Protein AF-D8UBX9-F1 (afdb_monomer_lite)

Foldseek 3Di:
DDDDDPPPVVVVVVVPPPPDDPAQWDWDADPPVGDIDTHGPQWDKDKDKDDAPDPDPLDARIKIKIKTHHPPDDSVVDIDIDIDGDDQWDKDWDDWDDDPQKIWTWIWIDHPPDAIKTKIKIWHWADPPPDIDIDIDMDMDGPVCCVVCVVVRCCVRSPDDGHDDPPVVVVVVVVVVVPDDPDDDDDDDDDDDDDDDDDDDDDDD

InterPro domains:
  IPR002683 PsbP, C-terminal [PF01789] (25-162)
  IPR016123 Mog1/PsbP, alpha/beta/alpha sandwich [SSF55724] (26-162)

Secondary structure (DSSP, 8-state):
-----TTHHHHHHTTS---S----PEEEE-TTT--EEEE-TTEEEEEEEE--SSSSTTSTT-EEEEEEEETTS-TTTS-EEEEEE----EEEEEEEEE-SS-EEEEEEEE-TTSPPEEEEEEEEEEE-SSSEEEEEEEEEEEGGGHHHHHHHHHHHHHT---PPP---HHHHHHHGGGSS----------PPP--PPPP------

Structure (mmCIF, N/CA/C/O backbone):
data_AF-D8UBX9-F1
#
_entry.id   AF-D8UBX9-F1
#
loop_
_atom_site.group_PDB
_atom_site.id
_atom_site.type_symbol
_atom_site.label_atom_id
_atom_site.label_alt_id
_atom_site.label_comp_id
_atom_site.label_asym_id
_atom_site.label_entity_id
_atom_site.label_seq_id
_atom_site.pdbx_PDB_ins_code
_atom_site.Cartn_x
_atom_site.Cartn_y
_atom_site.Cartn_z
_atom_site.occupancy
_atom_site.B_iso_or_equiv
_atom_site.auth_seq_id
_atom_site.auth_comp_id
_atom_site.auth_asym_id
_atom_site.auth_atom_id
_atom_site.pdbx_PDB_model_num
ATOM 1 N N . MET A 1 1 ? -1.662 -38.212 17.565 1.00 38.69 1 MET A N 1
ATOM 2 C CA . MET A 1 1 ? -0.426 -38.321 16.762 1.00 38.69 1 MET A CA 1
ATOM 3 C C . MET A 1 1 ? -0.481 -37.252 15.689 1.00 38.69 1 MET A C 1
ATOM 5 O O . MET A 1 1 ? -1.427 -37.206 14.917 1.00 38.69 1 MET A O 1
ATOM 9 N N . THR A 1 2 ? 0.443 -36.308 15.783 1.00 33.09 2 THR A N 1
ATOM 10 C CA . THR A 1 2 ? 0.372 -34.959 15.218 1.00 33.09 2 THR A CA 1
ATOM 11 C C . THR A 1 2 ? 0.985 -34.947 13.817 1.00 33.09 2 THR A C 1
ATOM 13 O O . THR A 1 2 ? 2.181 -35.182 13.678 1.00 33.09 2 THR A O 1
ATOM 16 N N . HIS A 1 3 ? 0.196 -34.664 12.779 1.00 34.12 3 HIS A N 1
ATOM 17 C CA . HIS A 1 3 ? 0.714 -34.437 11.426 1.00 34.12 3 HIS A CA 1
ATOM 18 C C . HIS A 1 3 ? 1.299 -33.018 11.345 1.00 34.12 3 HIS A C 1
ATOM 20 O O . HIS A 1 3 ? 0.559 -32.040 11.265 1.00 34.12 3 HIS A O 1
ATOM 26 N N . HIS A 1 4 ? 2.628 -32.897 11.416 1.00 39.78 4 HIS A N 1
ATOM 27 C CA . HIS A 1 4 ? 3.331 -31.635 11.176 1.00 39.78 4 HIS A CA 1
ATOM 28 C C . HIS A 1 4 ? 3.4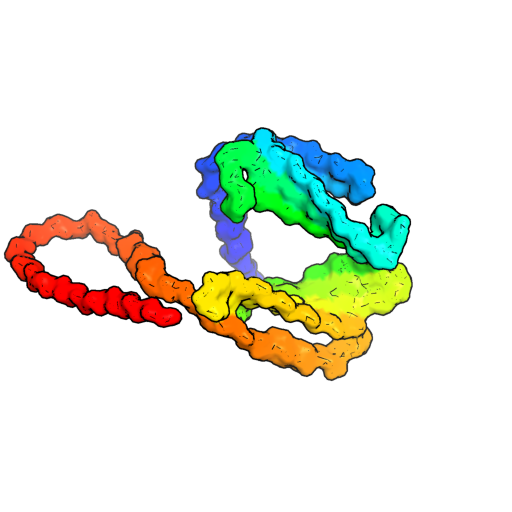96 -31.365 9.672 1.00 39.78 4 HIS A C 1
ATOM 30 O O . HIS A 1 4 ? 3.756 -32.255 8.864 1.00 39.78 4 HIS A O 1
ATOM 36 N N . ASN A 1 5 ? 3.279 -30.099 9.331 1.00 40.75 5 ASN A N 1
ATOM 37 C CA . ASN A 1 5 ? 3.055 -29.527 8.012 1.00 40.75 5 ASN A CA 1
ATOM 38 C C . ASN A 1 5 ? 4.377 -29.354 7.236 1.00 40.75 5 ASN A C 1
ATOM 40 O O . ASN A 1 5 ? 5.193 -28.499 7.566 1.00 40.75 5 ASN A O 1
ATOM 44 N N . ASN A 1 6 ? 4.585 -30.155 6.188 1.00 44.47 6 ASN A N 1
ATOM 45 C CA . ASN A 1 6 ? 5.840 -30.230 5.426 1.00 44.47 6 ASN A CA 1
ATOM 46 C C . ASN A 1 6 ? 5.960 -29.168 4.304 1.00 44.47 6 ASN A C 1
ATOM 48 O O . ASN A 1 6 ? 6.721 -29.338 3.353 1.00 44.47 6 ASN A O 1
ATOM 52 N N . ARG A 1 7 ? 5.175 -28.082 4.365 1.00 47.00 7 ARG A N 1
ATOM 53 C CA . ARG A 1 7 ? 5.171 -27.017 3.341 1.00 47.00 7 ARG A CA 1
ATOM 54 C C . ARG A 1 7 ? 6.080 -25.830 3.655 1.00 47.00 7 ARG A C 1
ATOM 56 O O . ARG A 1 7 ? 6.487 -25.142 2.727 1.00 47.00 7 ARG A O 1
ATOM 63 N N . THR A 1 8 ? 6.461 -25.619 4.913 1.00 45.25 8 THR A N 1
ATOM 64 C CA . THR A 1 8 ? 7.273 -24.454 5.316 1.00 45.25 8 THR A CA 1
ATOM 65 C C . THR A 1 8 ? 8.756 -24.612 4.960 1.00 45.25 8 THR A C 1
ATOM 67 O O . THR A 1 8 ? 9.437 -23.633 4.678 1.00 45.25 8 THR A O 1
ATOM 70 N N . VAL A 1 9 ? 9.261 -25.848 4.896 1.00 46.69 9 VAL A N 1
ATOM 71 C CA . VAL A 1 9 ? 10.690 -26.115 4.639 1.00 46.69 9 VAL A CA 1
ATOM 72 C C . VAL A 1 9 ? 11.045 -25.939 3.157 1.00 46.69 9 VAL A C 1
ATOM 74 O O . VAL A 1 9 ? 12.174 -25.587 2.828 1.00 46.69 9 VAL A O 1
ATOM 77 N N . LYS A 1 10 ? 10.075 -26.101 2.246 1.00 44.03 10 LYS A N 1
ATOM 78 C CA . LYS A 1 10 ? 10.330 -25.996 0.802 1.00 44.03 10 LYS A CA 1
ATOM 79 C C . LYS A 1 10 ? 10.584 -24.556 0.337 1.00 44.03 10 LYS A C 1
ATOM 81 O O . LYS A 1 10 ? 11.318 -24.359 -0.618 1.00 44.03 10 LYS A O 1
ATOM 86 N N . MET A 1 11 ? 10.057 -23.562 1.057 1.00 42.94 11 MET A N 1
ATOM 87 C CA . MET A 1 11 ? 10.264 -22.145 0.738 1.00 42.94 11 MET A CA 1
ATOM 88 C C . MET A 1 11 ? 11.656 -21.641 1.170 1.00 42.94 11 MET A C 1
ATOM 90 O O . MET A 1 11 ? 12.194 -20.720 0.567 1.00 42.94 11 MET A O 1
ATOM 94 N N . LEU A 1 12 ? 12.274 -22.272 2.178 1.00 45.75 12 LEU A N 1
ATOM 95 C CA . LEU A 1 12 ? 13.592 -21.874 2.693 1.00 45.75 12 LEU A CA 1
ATOM 96 C C . LEU A 1 12 ? 14.766 -22.394 1.846 1.00 45.75 12 LEU A C 1
ATOM 98 O O . LEU A 1 12 ? 15.854 -21.837 1.927 1.00 45.75 12 LEU A O 1
ATOM 102 N N . HIS A 1 13 ? 14.556 -23.419 1.013 1.00 39.53 13 HIS A N 1
ATOM 103 C CA . HIS A 1 13 ? 15.605 -23.981 0.149 1.00 39.53 13 HIS A CA 1
ATOM 104 C C . HIS A 1 13 ? 15.583 -23.419 -1.287 1.00 39.53 13 HIS A C 1
ATOM 106 O O . HIS A 1 13 ? 16.547 -23.571 -2.029 1.00 39.53 13 HIS A O 1
ATOM 112 N N . GLU A 1 14 ? 14.507 -22.740 -1.694 1.00 43.59 14 GLU A N 1
ATOM 113 C CA . GLU A 1 14 ? 14.380 -22.128 -3.031 1.00 43.59 14 GLU A CA 1
ATOM 114 C C . GLU A 1 14 ? 14.924 -20.687 -3.102 1.00 43.59 14 GLU A C 1
ATOM 116 O O . GLU A 1 14 ? 14.971 -20.097 -4.176 1.00 43.59 14 GLU A O 1
ATOM 121 N N . LEU A 1 15 ? 15.408 -20.134 -1.982 1.00 47.06 15 LEU A N 1
ATOM 122 C CA . LEU A 1 15 ? 16.112 -18.844 -1.929 1.00 47.06 15 LEU A CA 1
ATOM 123 C C . LEU A 1 15 ? 17.629 -18.962 -2.173 1.00 47.06 15 LEU A C 1
ATOM 125 O O . LEU A 1 15 ? 18.302 -17.943 -2.296 1.00 47.06 15 LEU A O 1
ATOM 129 N N . SER A 1 16 ? 18.185 -20.177 -2.251 1.00 43.16 16 SER A N 1
ATOM 130 C CA . SER A 1 16 ? 19.639 -20.389 -2.347 1.00 43.16 16 SER A CA 1
ATOM 131 C C . SER A 1 16 ? 20.176 -20.531 -3.776 1.00 43.16 16 SER A C 1
ATOM 133 O O . SER A 1 16 ? 21.360 -20.799 -3.939 1.00 43.16 16 SER A O 1
ATOM 135 N N . THR A 1 17 ? 19.341 -20.383 -4.811 1.00 44.38 17 THR A N 1
ATOM 136 C CA . THR A 1 17 ? 19.777 -20.513 -6.219 1.00 44.38 17 THR A CA 1
ATOM 137 C C . THR A 1 17 ? 19.371 -19.292 -7.045 1.00 44.38 17 THR A C 1
ATOM 139 O O . THR A 1 17 ? 18.705 -19.393 -8.069 1.00 44.38 17 THR A O 1
ATOM 142 N N . LEU A 1 18 ? 19.777 -18.113 -6.579 1.00 44.84 18 LEU A N 1
ATOM 143 C CA . LEU A 1 18 ? 19.899 -16.911 -7.404 1.00 44.84 18 LEU A CA 1
ATOM 144 C C . LEU A 1 18 ? 21.323 -16.376 -7.220 1.00 44.84 18 LEU A C 1
ATOM 146 O O . LEU A 1 18 ? 21.553 -15.370 -6.557 1.00 44.84 18 LEU A O 1
ATOM 150 N N . GLU A 1 19 ? 22.300 -17.098 -7.772 1.00 49.38 19 GLU A N 1
ATOM 151 C CA . GLU A 1 19 ? 23.661 -16.584 -7.926 1.00 49.38 19 GLU A CA 1
ATOM 152 C C . GLU A 1 19 ? 23.672 -15.516 -9.025 1.00 49.38 19 GLU A C 1
ATOM 154 O O . GLU A 1 19 ? 23.863 -15.784 -10.209 1.00 49.38 19 GLU A O 1
ATOM 159 N N . GLY A 1 20 ? 23.439 -14.279 -8.605 1.00 45.88 20 GLY A N 1
ATOM 160 C CA . GLY A 1 20 ? 23.707 -13.071 -9.367 1.00 45.88 20 GLY A CA 1
ATOM 161 C C . GLY A 1 20 ? 24.244 -12.025 -8.402 1.00 45.88 20 GLY A C 1
ATOM 162 O O . GLY A 1 20 ? 23.469 -11.454 -7.650 1.00 45.88 20 GLY A O 1
ATOM 163 N N . ALA A 1 21 ? 25.569 -11.842 -8.405 1.00 44.94 21 ALA A N 1
ATOM 164 C CA . ALA A 1 21 ? 26.335 -10.860 -7.632 1.00 44.94 21 ALA A CA 1
ATOM 165 C C . ALA A 1 21 ? 25.884 -10.679 -6.168 1.00 44.94 21 ALA A C 1
ATOM 167 O O . ALA A 1 21 ? 25.048 -9.836 -5.854 1.00 44.94 21 ALA A O 1
ATOM 168 N N . THR A 1 22 ? 26.524 -11.396 -5.242 1.00 47.41 22 THR A N 1
ATOM 169 C CA . THR A 1 22 ? 26.472 -11.087 -3.805 1.00 47.41 22 THR A CA 1
ATOM 170 C C . THR A 1 22 ? 27.151 -9.736 -3.555 1.00 47.41 22 THR A C 1
ATOM 172 O O . THR A 1 22 ? 28.305 -9.661 -3.138 1.00 47.41 22 THR A O 1
ATOM 175 N N . SER A 1 23 ? 26.468 -8.638 -3.878 1.00 59.31 23 SER A N 1
ATOM 176 C CA . SER A 1 23 ? 26.938 -7.293 -3.579 1.00 59.31 23 SER A CA 1
ATOM 177 C C . SER A 1 23 ? 26.828 -7.078 -2.076 1.00 59.31 23 SER A C 1
ATOM 179 O O . SER A 1 23 ? 25.740 -7.202 -1.510 1.00 59.31 23 SER A O 1
ATOM 181 N N . VAL A 1 24 ? 27.940 -6.743 -1.426 1.00 82.19 24 VAL A N 1
ATOM 182 C CA . VAL A 1 24 ? 27.933 -6.296 -0.031 1.00 82.19 24 VAL A CA 1
ATOM 183 C C . VAL A 1 24 ? 27.061 -5.042 0.051 1.00 82.19 24 VAL A C 1
ATOM 185 O O . VAL A 1 24 ? 27.415 -4.012 -0.514 1.00 82.19 24 VAL A O 1
ATOM 188 N N . LEU A 1 25 ? 25.904 -5.135 0.709 1.00 88.88 25 LEU A N 1
ATOM 189 C CA . LEU A 1 25 ? 24.992 -4.004 0.887 1.00 88.88 25 LEU A CA 1
ATOM 190 C C . LEU A 1 25 ? 25.597 -2.994 1.876 1.00 88.88 25 LEU A C 1
ATOM 192 O O . LEU A 1 25 ? 26.087 -3.380 2.940 1.00 88.88 25 LEU A O 1
ATOM 196 N N . SER A 1 26 ? 25.543 -1.703 1.552 1.00 88.31 26 SER A N 1
ATOM 197 C CA . SER A 1 26 ? 25.920 -0.614 2.454 1.00 88.31 26 SER A CA 1
ATOM 198 C C . SER A 1 26 ? 24.713 -0.156 3.280 1.00 88.31 26 SER A C 1
ATOM 200 O O . SER A 1 26 ? 23.571 -0.212 2.830 1.00 88.31 26 SER A O 1
ATOM 202 N N . ARG A 1 27 ? 24.936 0.274 4.527 1.00 92.88 27 ARG A N 1
ATOM 203 C CA . ARG A 1 27 ? 23.862 0.805 5.379 1.00 92.88 27 ARG A CA 1
ATOM 204 C C . ARG A 1 27 ? 23.644 2.285 5.068 1.00 92.88 27 ARG A C 1
ATOM 206 O O . ARG A 1 27 ? 24.518 3.102 5.339 1.00 92.88 27 ARG A O 1
ATOM 213 N N . TYR A 1 28 ? 22.458 2.619 4.586 1.00 91.94 28 TYR A N 1
ATOM 214 C CA . TYR A 1 28 ? 21.917 3.970 4.571 1.00 91.94 28 TYR A CA 1
ATOM 215 C C . TYR A 1 28 ? 21.213 4.259 5.903 1.00 91.94 28 TYR A C 1
ATOM 217 O O . TYR A 1 28 ? 20.458 3.419 6.399 1.00 91.94 28 TYR A O 1
ATOM 225 N N . THR A 1 29 ? 21.456 5.440 6.468 1.00 93.25 29 THR A N 1
ATOM 226 C CA . 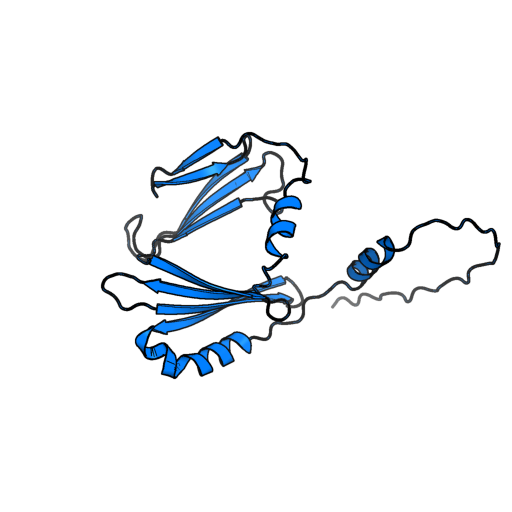THR A 1 29 ? 20.778 5.951 7.665 1.00 93.25 29 THR A CA 1
ATOM 227 C C . THR A 1 29 ? 20.186 7.302 7.318 1.00 93.25 29 THR A C 1
ATOM 229 O O . THR A 1 29 ? 20.924 8.203 6.919 1.00 93.25 29 THR A O 1
ATOM 232 N N . ASP A 1 30 ? 18.877 7.441 7.485 1.00 91.69 30 ASP A N 1
ATOM 233 C CA . ASP A 1 30 ? 18.210 8.710 7.253 1.00 91.69 30 ASP A CA 1
ATOM 234 C C . ASP A 1 30 ? 18.232 9.570 8.527 1.00 91.69 30 ASP A C 1
ATOM 236 O O . ASP A 1 30 ? 17.722 9.133 9.563 1.00 91.69 30 ASP A O 1
ATOM 240 N N . PRO A 1 31 ? 18.824 10.775 8.496 1.00 86.44 31 PRO A N 1
ATOM 241 C CA . PRO A 1 31 ? 18.935 11.617 9.683 1.00 86.44 31 PRO A CA 1
ATOM 242 C C . PRO A 1 31 ? 17.625 12.326 10.057 1.00 86.44 31 PRO A C 1
ATOM 244 O O . PRO A 1 31 ? 17.503 12.779 11.193 1.00 86.44 31 PRO A O 1
ATOM 247 N N . GLN A 1 32 ? 16.671 12.451 9.130 1.00 85.88 32 GLN A N 1
ATOM 248 C CA . GLN A 1 32 ? 15.424 13.189 9.338 1.00 85.88 32 GLN A CA 1
ATOM 249 C C . GLN A 1 32 ? 14.343 12.299 9.963 1.00 85.88 32 GLN A C 1
ATOM 251 O O . GLN A 1 32 ? 13.717 12.686 10.946 1.00 85.88 32 GLN A O 1
ATOM 256 N N . ASP A 1 33 ? 14.160 11.098 9.420 1.00 85.75 33 ASP A N 1
ATOM 257 C CA . ASP A 1 33 ? 13.130 10.136 9.817 1.00 85.75 33 ASP A CA 1
ATOM 258 C C . ASP A 1 33 ? 13.696 8.978 10.667 1.00 85.75 33 ASP A C 1
ATOM 260 O O . ASP A 1 33 ? 12.947 8.163 11.206 1.00 85.75 33 ASP A O 1
ATOM 264 N N . GLY A 1 34 ? 15.024 8.887 10.811 1.00 88.25 34 GLY A N 1
ATOM 265 C CA . GLY A 1 34 ? 15.698 7.972 11.739 1.00 88.25 34 GLY A CA 1
ATOM 266 C C . GLY A 1 34 ? 15.683 6.492 11.342 1.00 88.25 34 GLY A C 1
ATOM 267 O O . GLY A 1 34 ? 16.068 5.641 12.147 1.00 88.25 34 GLY A O 1
ATOM 268 N N . PHE A 1 35 ? 15.239 6.147 10.129 1.00 91.50 35 PHE A N 1
ATOM 269 C CA . PHE A 1 35 ? 15.243 4.763 9.649 1.00 91.50 35 PHE A CA 1
ATOM 270 C C . PHE A 1 35 ? 16.601 4.367 9.052 1.00 91.50 35 PHE A C 1
ATOM 272 O O . PHE A 1 35 ? 17.447 5.201 8.726 1.00 91.50 35 PHE A O 1
ATOM 279 N N . THR A 1 36 ? 16.804 3.059 8.877 1.00 93.94 36 THR A N 1
ATOM 280 C CA . THR A 1 36 ? 17.973 2.526 8.165 1.00 93.94 36 THR A CA 1
ATOM 281 C C . THR A 1 36 ? 17.546 1.554 7.076 1.00 93.94 36 THR A C 1
ATOM 283 O O . THR A 1 36 ? 16.553 0.845 7.237 1.00 93.94 36 THR A O 1
ATOM 286 N N . LEU A 1 37 ? 18.300 1.513 5.980 1.00 93.50 37 LEU A N 1
ATOM 287 C CA . LEU A 1 37 ? 18.065 0.639 4.831 1.00 93.50 37 LEU A CA 1
ATOM 288 C C . LEU A 1 37 ? 19.401 0.077 4.334 1.00 93.50 37 LEU A C 1
ATOM 290 O O . LEU A 1 37 ? 20.407 0.778 4.340 1.00 93.50 37 LEU A O 1
ATOM 294 N N . ALA A 1 38 ? 19.430 -1.180 3.897 1.00 92.94 38 ALA A N 1
ATOM 295 C CA . ALA A 1 38 ? 20.595 -1.751 3.227 1.00 92.94 38 ALA A CA 1
ATOM 296 C C . ALA A 1 38 ? 20.483 -1.502 1.712 1.00 92.94 38 ALA A C 1
ATOM 298 O O . ALA A 1 38 ? 19.515 -1.940 1.094 1.00 92.94 38 ALA A O 1
ATOM 299 N N . VAL A 1 39 ? 21.448 -0.795 1.125 1.00 91.00 39 VAL A N 1
ATOM 300 C CA . VAL A 1 39 ? 21.446 -0.357 -0.279 1.00 91.00 39 VAL A CA 1
ATOM 301 C C . VAL A 1 39 ? 22.674 -0.935 -0.989 1.00 91.00 39 VAL A C 1
ATOM 303 O O . VAL A 1 39 ? 23.772 -0.882 -0.434 1.00 91.00 39 VAL A O 1
ATOM 306 N N . PRO A 1 40 ? 22.553 -1.505 -2.199 1.00 91.12 40 PRO A N 1
ATOM 307 C CA . PRO A 1 40 ? 23.729 -1.956 -2.933 1.00 91.12 40 PRO A CA 1
ATOM 308 C C . PRO A 1 40 ? 24.660 -0.782 -3.301 1.00 91.12 40 PRO A C 1
ATOM 310 O O . PRO A 1 40 ? 24.193 0.339 -3.522 1.00 91.12 40 PRO A O 1
ATOM 313 N N . PRO A 1 41 ? 25.982 -1.003 -3.387 1.00 87.88 41 PRO A N 1
ATOM 314 C CA . PRO A 1 41 ? 26.918 0.031 -3.814 1.00 87.88 41 PRO A CA 1
ATOM 315 C C . PRO A 1 41 ? 26.664 0.427 -5.276 1.00 87.88 41 PRO A C 1
ATOM 317 O O . PRO A 1 41 ? 26.182 -0.378 -6.070 1.00 87.88 41 PRO A O 1
ATOM 320 N N . GLY A 1 42 ? 27.006 1.668 -5.637 1.00 87.50 42 GLY A N 1
ATOM 321 C CA . GLY A 1 42 ? 26.857 2.171 -7.010 1.00 87.50 42 GLY A CA 1
ATOM 322 C C . GLY A 1 42 ? 25.422 2.534 -7.411 1.00 87.50 42 GLY A C 1
ATOM 323 O O . GLY A 1 42 ? 25.135 2.684 -8.592 1.00 87.50 42 GLY A O 1
ATOM 324 N N . TRP A 1 43 ? 24.495 2.657 -6.457 1.00 93.19 43 TRP A N 1
ATOM 325 C CA . TRP A 1 43 ? 23.161 3.197 -6.724 1.00 93.19 43 TRP A CA 1
ATOM 326 C C . TRP A 1 43 ? 23.149 4.711 -6.494 1.00 93.19 43 TRP A C 1
ATOM 328 O O . TRP A 1 43 ? 23.612 5.204 -5.466 1.00 93.19 43 TRP A O 1
ATOM 338 N N . VAL A 1 44 ? 22.592 5.442 -7.455 1.00 92.75 44 VAL A N 1
ATOM 339 C CA . VAL A 1 44 ? 22.329 6.880 -7.383 1.00 92.75 44 VAL A CA 1
ATOM 340 C C . VAL A 1 44 ? 21.114 7.122 -6.489 1.00 92.75 44 VAL A C 1
ATOM 342 O O . VAL A 1 44 ? 20.118 6.409 -6.585 1.00 92.75 44 VAL A O 1
ATOM 345 N N . PHE A 1 45 ? 21.192 8.139 -5.633 1.00 93.44 45 PHE A N 1
ATOM 346 C CA . PHE A 1 45 ? 20.133 8.537 -4.705 1.00 93.44 45 PHE A CA 1
ATOM 347 C C . PHE A 1 45 ? 19.459 9.839 -5.153 1.00 93.44 45 PHE A C 1
ATOM 349 O O . PHE A 1 45 ? 20.131 10.765 -5.608 1.00 93.44 45 PHE A O 1
ATOM 356 N N . GLY A 1 46 ? 18.140 9.917 -4.986 1.00 91.56 46 GLY A N 1
ATOM 357 C CA . GLY A 1 46 ? 17.342 11.119 -5.195 1.00 91.56 46 GLY A CA 1
ATOM 358 C C . GLY A 1 46 ? 16.269 11.274 -4.122 1.00 91.56 46 GLY A C 1
ATOM 359 O O . GLY A 1 46 ? 15.790 10.294 -3.554 1.00 91.56 46 GLY A O 1
ATOM 360 N N . GLU A 1 47 ? 15.873 12.515 -3.867 1.00 91.75 47 GLU A N 1
ATOM 361 C CA . GLU A 1 47 ? 14.873 12.874 -2.865 1.00 91.75 47 GLU A CA 1
ATOM 362 C C . GLU A 1 47 ? 13.924 13.942 -3.420 1.00 91.75 47 GLU A C 1
ATOM 364 O O . GLU A 1 47 ? 14.340 14.836 -4.160 1.00 91.75 47 GLU A O 1
ATOM 369 N N . GLY A 1 48 ? 12.648 13.855 -3.052 1.00 88.19 48 GLY A N 1
ATOM 370 C CA . GLY A 1 48 ? 11.655 14.895 -3.294 1.00 88.19 48 GLY A CA 1
ATOM 371 C C . GLY A 1 48 ? 10.668 15.002 -2.138 1.00 88.19 48 GLY A C 1
ATOM 372 O O . GLY A 1 48 ? 10.276 13.995 -1.554 1.00 88.19 48 GLY A O 1
ATOM 373 N N . GLU A 1 49 ? 10.227 16.216 -1.825 1.00 82.38 49 GLU A N 1
ATOM 374 C CA . GLU A 1 49 ? 9.243 16.480 -0.775 1.00 82.38 49 GLU A CA 1
ATOM 375 C C . GLU A 1 49 ? 8.051 17.250 -1.351 1.00 82.38 49 GLU A C 1
ATOM 377 O O . GLU A 1 49 ? 8.210 18.208 -2.110 1.00 82.38 49 GLU A O 1
ATOM 382 N N . LEU A 1 50 ? 6.840 16.822 -0.996 1.00 72.62 50 LEU A N 1
ATOM 383 C CA . LEU A 1 50 ? 5.615 17.576 -1.224 1.00 72.62 50 LEU A CA 1
ATOM 384 C C . LEU A 1 50 ? 5.163 18.179 0.110 1.00 72.62 50 LEU A C 1
ATOM 386 O O . LEU A 1 50 ? 4.888 17.411 1.042 1.00 72.62 50 LEU A O 1
ATOM 390 N N . PRO A 1 51 ? 5.057 19.518 0.213 1.00 66.94 51 PRO A N 1
ATOM 391 C CA . PRO A 1 51 ? 4.626 20.166 1.443 1.00 66.94 51 PRO A CA 1
ATOM 392 C C . PRO A 1 51 ? 3.184 19.770 1.786 1.00 66.94 51 PRO A C 1
ATOM 394 O O . PRO A 1 51 ? 2.327 19.630 0.909 1.00 66.94 51 PRO A O 1
ATOM 397 N N . GLY A 1 52 ? 2.926 19.572 3.079 1.00 62.31 52 GLY A N 1
ATOM 398 C CA . GLY A 1 52 ? 1.596 19.271 3.604 1.00 62.31 52 GLY A CA 1
ATOM 399 C C . GLY A 1 52 ? 0.677 20.494 3.654 1.00 62.31 52 GLY A C 1
ATOM 400 O O . GLY A 1 52 ? 1.061 21.613 3.327 1.00 62.31 52 GLY A O 1
ATOM 401 N N . ASN A 1 53 ? -0.556 20.292 4.124 1.00 57.09 53 ASN A N 1
ATOM 402 C CA . ASN A 1 53 ? -1.573 21.347 4.271 1.00 57.09 53 ASN A CA 1
ATOM 403 C C . ASN A 1 53 ? -1.288 22.351 5.409 1.00 57.09 53 ASN A C 1
ATOM 405 O O . ASN A 1 53 ? -2.147 23.159 5.757 1.00 57.09 53 ASN A O 1
ATOM 409 N N . SER A 1 54 ? -0.110 22.278 6.016 1.00 52.47 54 SER A N 1
ATOM 410 C CA . SER A 1 54 ? 0.338 23.155 7.086 1.00 52.47 54 SER A CA 1
ATOM 411 C C . SER A 1 54 ? 1.755 23.610 6.772 1.00 52.47 54 SER A C 1
ATOM 413 O O . SER A 1 54 ? 2.574 22.842 6.276 1.00 52.47 54 SER A O 1
ATOM 415 N N . SER A 1 55 ? 2.023 24.886 7.036 1.00 48.19 55 SER A N 1
ATOM 416 C CA . SER A 1 55 ? 3.240 25.620 6.669 1.00 48.19 55 SER A CA 1
ATOM 417 C C . SER A 1 55 ? 4.510 25.180 7.424 1.00 48.19 55 SER A C 1
ATOM 419 O O . SER A 1 55 ? 5.402 25.996 7.640 1.00 48.19 55 SER A O 1
ATOM 421 N N . PHE A 1 56 ? 4.584 23.925 7.875 1.00 47.53 56 PHE A N 1
ATOM 422 C CA . PHE A 1 56 ? 5.663 23.377 8.692 1.00 47.53 56 PHE A CA 1
ATOM 423 C C . PHE A 1 56 ? 6.175 22.067 8.075 1.00 47.53 56 PHE A C 1
ATOM 425 O O . PHE A 1 56 ? 5.387 21.163 7.782 1.00 47.53 56 PHE A O 1
ATOM 432 N N . SER A 1 57 ? 7.492 21.959 7.873 1.00 45.50 57 SER A N 1
ATOM 433 C CA . SER A 1 57 ? 8.127 20.717 7.423 1.00 45.50 57 SER A CA 1
ATOM 434 C C . SER A 1 57 ? 7.897 19.620 8.468 1.00 45.50 57 SER A C 1
ATOM 436 O O . SER A 1 57 ? 8.099 19.819 9.664 1.00 45.50 57 SER A O 1
ATOM 438 N N . GLY A 1 58 ? 7.389 18.466 8.033 1.00 46.88 58 GLY A N 1
ATOM 439 C CA . GLY A 1 58 ? 7.024 17.365 8.932 1.00 46.88 58 GLY A CA 1
ATOM 440 C C . GLY A 1 58 ? 5.613 17.433 9.536 1.00 46.88 58 GLY A C 1
ATOM 441 O O . GLY A 1 58 ? 5.254 16.582 10.354 1.00 46.88 58 GLY A O 1
ATOM 442 N N . ALA A 1 59 ? 4.772 18.386 9.133 1.00 50.66 59 ALA A N 1
ATOM 443 C CA . ALA A 1 59 ? 3.376 18.389 9.551 1.00 50.66 59 ALA A CA 1
ATOM 444 C C . ALA A 1 59 ? 2.514 17.363 8.784 1.00 50.66 59 ALA A C 1
ATOM 446 O O . ALA A 1 59 ? 2.902 16.826 7.743 1.00 50.66 59 ALA A O 1
ATOM 447 N N . SER A 1 60 ? 1.329 17.066 9.329 1.00 52.06 60 SER A N 1
ATOM 448 C CA . SER A 1 60 ? 0.363 16.125 8.749 1.00 52.06 60 SER A CA 1
ATOM 449 C C . SER A 1 60 ? 0.140 16.410 7.259 1.00 52.06 60 SER A C 1
ATOM 451 O O . SER A 1 60 ? -0.302 17.491 6.882 1.00 52.06 60 SER A O 1
ATOM 453 N N . GLY A 1 61 ? 0.417 15.422 6.409 1.00 54.31 61 GLY A N 1
ATOM 454 C CA . GLY A 1 61 ? 0.216 15.519 4.962 1.00 54.31 61 GLY A CA 1
ATOM 455 C C . GLY A 1 61 ? 1.459 15.856 4.136 1.00 54.31 61 GLY A C 1
ATOM 456 O O . GLY A 1 61 ? 1.361 15.781 2.911 1.00 54.31 61 GLY A O 1
ATOM 457 N N . ALA A 1 62 ? 2.607 16.162 4.756 1.00 65.81 62 ALA A N 1
ATOM 458 C CA . ALA A 1 62 ? 3.882 16.179 4.041 1.00 65.81 62 ALA A CA 1
ATOM 459 C C . ALA A 1 62 ? 4.229 14.760 3.557 1.00 65.81 62 ALA A C 1
ATOM 461 O O . ALA A 1 62 ? 4.037 13.777 4.286 1.00 65.81 62 ALA A O 1
ATOM 462 N N . ARG A 1 63 ? 4.696 14.651 2.310 1.00 78.75 63 ARG A N 1
ATOM 463 C CA . ARG A 1 63 ? 5.139 13.384 1.711 1.00 78.75 63 ARG A CA 1
ATOM 464 C C . ARG A 1 63 ? 6.563 13.536 1.218 1.00 78.75 63 ARG A C 1
ATOM 466 O O . ARG A 1 63 ? 6.802 14.315 0.298 1.00 78.75 63 ARG A O 1
ATOM 473 N N . ARG A 1 64 ? 7.479 12.763 1.786 1.00 88.06 64 ARG A N 1
ATOM 474 C CA . ARG A 1 64 ? 8.863 12.672 1.323 1.00 88.06 64 ARG A CA 1
ATOM 475 C C . ARG A 1 64 ? 9.015 11.402 0.502 1.00 88.06 64 ARG A C 1
ATOM 477 O O . ARG A 1 64 ? 8.479 10.359 0.857 1.00 88.06 64 ARG A O 1
ATOM 484 N N . THR A 1 65 ? 9.673 11.494 -0.638 1.00 89.69 65 THR A N 1
ATOM 485 C CA . THR A 1 65 ? 9.910 10.381 -1.553 1.00 89.69 65 THR A CA 1
ATOM 486 C C . THR A 1 65 ? 11.402 10.265 -1.766 1.00 89.69 65 THR A C 1
ATOM 488 O O . THR A 1 65 ? 12.032 11.203 -2.242 1.00 89.69 65 THR A O 1
ATOM 491 N N . LEU A 1 66 ? 11.952 9.115 -1.414 1.00 92.94 66 LEU A N 1
ATOM 492 C CA . LEU A 1 66 ? 13.345 8.760 -1.617 1.00 92.94 66 LEU A CA 1
ATOM 493 C C . LEU A 1 66 ? 13.417 7.724 -2.725 1.00 92.94 66 LEU A C 1
ATOM 495 O O . LEU A 1 66 ? 12.586 6.818 -2.780 1.00 92.94 66 LEU A O 1
ATOM 499 N N . VAL A 1 67 ? 14.396 7.849 -3.608 1.00 94.00 67 VAL A N 1
ATOM 500 C CA . VAL A 1 67 ? 14.571 6.944 -4.740 1.00 94.00 67 VAL A CA 1
ATOM 501 C C . VAL A 1 67 ? 16.029 6.525 -4.821 1.00 94.00 67 VAL A C 1
ATOM 503 O O . VAL A 1 67 ? 16.926 7.362 -4.760 1.00 94.00 67 VAL A O 1
ATOM 506 N N . TRP A 1 68 ? 16.262 5.232 -5.011 1.00 95.25 68 TRP A N 1
ATOM 507 C CA . TRP A 1 68 ? 17.560 4.680 -5.379 1.00 95.25 68 TRP A CA 1
ATOM 508 C C . TRP A 1 68 ? 17.465 4.052 -6.769 1.00 95.25 68 TRP A C 1
ATOM 510 O O . TRP A 1 68 ? 16.539 3.285 -7.050 1.00 95.25 68 TRP A O 1
ATOM 520 N N . ILE A 1 69 ? 18.429 4.357 -7.634 1.00 93.31 69 ILE A N 1
ATOM 521 C CA . ILE A 1 69 ? 18.493 3.880 -9.021 1.00 93.31 69 ILE A CA 1
ATOM 522 C C . ILE A 1 69 ? 19.889 3.295 -9.265 1.00 93.31 69 ILE A C 1
ATOM 524 O O . ILE A 1 69 ? 20.866 3.988 -8.990 1.00 93.31 69 ILE A O 1
ATOM 528 N N . PRO A 1 70 ? 20.034 2.066 -9.789 1.00 93.38 70 PRO A N 1
ATOM 529 C CA . PRO A 1 70 ? 21.349 1.544 -10.145 1.00 93.38 70 PRO A CA 1
ATOM 530 C C . PRO A 1 70 ? 22.018 2.420 -11.209 1.00 93.38 70 PRO A C 1
ATOM 532 O O . PRO A 1 70 ? 21.375 2.824 -12.181 1.00 93.38 70 PRO A O 1
ATOM 535 N N . GLU A 1 71 ? 23.313 2.692 -11.061 1.00 90.81 71 GLU A N 1
ATOM 536 C CA . GLU A 1 71 ? 24.058 3.437 -12.071 1.00 90.81 71 GLU A CA 1
ATOM 537 C C . GLU A 1 71 ? 23.999 2.735 -13.440 1.00 90.81 71 GLU A C 1
ATOM 539 O O . GLU A 1 71 ? 24.139 1.517 -13.554 1.00 90.81 71 GLU A O 1
ATOM 544 N N . GLY A 1 72 ? 23.732 3.512 -14.493 1.00 89.31 72 GLY A N 1
ATOM 545 C CA . GLY A 1 72 ? 23.611 3.013 -15.867 1.00 89.31 72 GLY A CA 1
ATOM 546 C C . GLY A 1 72 ? 22.304 2.277 -16.195 1.00 89.31 72 GLY A C 1
ATOM 547 O O . GLY A 1 72 ? 22.074 1.969 -17.365 1.00 89.31 72 GLY A O 1
ATOM 548 N N . ALA A 1 73 ? 21.427 2.019 -15.218 1.00 90.12 73 ALA A N 1
ATOM 549 C CA . ALA A 1 73 ? 20.109 1.442 -15.472 1.00 90.12 73 ALA A CA 1
ATOM 550 C C . ALA A 1 73 ? 19.100 2.509 -15.925 1.00 90.12 73 ALA A C 1
ATOM 552 O O . ALA A 1 73 ? 19.195 3.682 -15.565 1.00 90.12 73 ALA A O 1
ATOM 553 N N . ASN A 1 74 ? 18.087 2.095 -16.691 1.00 90.62 74 ASN A N 1
ATOM 554 C CA . ASN A 1 74 ? 16.946 2.951 -17.000 1.00 90.62 74 ASN A CA 1
ATOM 555 C C . ASN A 1 74 ? 16.074 3.119 -15.736 1.00 90.62 74 ASN A C 1
ATOM 557 O O . ASN A 1 74 ? 15.483 2.129 -15.290 1.00 90.62 74 ASN A O 1
ATOM 561 N N . PRO A 1 75 ? 15.917 4.342 -15.184 1.00 86.75 75 PRO A N 1
ATOM 562 C CA . PRO A 1 75 ? 15.149 4.574 -13.957 1.00 86.75 75 PRO A CA 1
ATOM 563 C C . PRO A 1 75 ? 13.693 4.116 -14.038 1.00 86.75 75 PRO A C 1
ATOM 565 O O . PRO A 1 75 ? 13.079 3.810 -13.019 1.00 86.75 75 PRO A O 1
ATOM 568 N N . ARG A 1 76 ? 13.122 4.071 -15.248 1.00 84.06 76 ARG A N 1
ATOM 569 C CA . ARG A 1 76 ? 11.753 3.594 -15.475 1.00 84.06 76 ARG A CA 1
ATOM 570 C C . ARG A 1 76 ? 11.592 2.101 -15.177 1.00 84.06 76 ARG A C 1
ATOM 572 O O . ARG A 1 76 ? 10.502 1.690 -14.787 1.00 84.06 76 ARG A O 1
ATOM 579 N N . ASP A 1 77 ? 12.648 1.321 -15.383 1.00 89.19 77 ASP A N 1
ATOM 580 C CA . ASP A 1 77 ? 12.594 -0.141 -15.360 1.00 89.19 77 ASP A CA 1
ATOM 581 C C . ASP A 1 77 ? 13.150 -0.710 -14.050 1.00 89.19 77 ASP A C 1
ATOM 583 O O . ASP A 1 77 ? 12.641 -1.712 -13.551 1.00 89.19 77 ASP A O 1
ATOM 587 N N . VAL A 1 78 ? 14.172 -0.062 -13.473 1.00 89.69 78 VAL A N 1
ATOM 588 C CA . VAL A 1 78 ? 14.796 -0.491 -12.215 1.00 89.69 78 VAL A CA 1
ATOM 589 C C . VAL A 1 78 ? 14.997 0.706 -11.292 1.00 89.69 78 VAL A C 1
ATOM 591 O O . VAL A 1 78 ? 15.850 1.559 -11.526 1.00 89.69 78 VAL A O 1
ATOM 594 N N . ASN A 1 79 ? 14.212 0.755 -10.221 1.00 93.69 79 ASN A N 1
ATOM 595 C CA . ASN A 1 79 ? 14.369 1.700 -9.122 1.00 93.69 79 ASN A CA 1
ATOM 596 C C . ASN A 1 79 ? 13.772 1.110 -7.838 1.00 93.69 79 ASN A C 1
ATOM 598 O O . ASN A 1 79 ? 12.910 0.229 -7.886 1.00 93.69 79 ASN A O 1
ATOM 602 N N . VAL A 1 80 ? 14.213 1.621 -6.693 1.00 93.06 80 VAL A N 1
ATOM 603 C CA . VAL A 1 80 ? 13.543 1.431 -5.405 1.00 93.06 80 VAL A CA 1
ATOM 604 C C . VAL A 1 80 ? 13.064 2.795 -4.949 1.00 93.06 80 VAL A C 1
ATOM 606 O O . VAL A 1 80 ? 13.873 3.701 -4.781 1.00 93.06 80 VAL A O 1
ATOM 609 N N . THR A 1 81 ? 11.758 2.937 -4.742 1.00 92.69 81 THR A N 1
ATOM 610 C CA . THR A 1 81 ? 11.149 4.177 -4.258 1.00 92.69 81 THR A CA 1
ATOM 611 C C . THR A 1 81 ? 10.552 3.948 -2.874 1.00 92.69 81 THR A C 1
ATOM 613 O O . THR A 1 81 ? 9.715 3.063 -2.697 1.00 92.69 81 THR A O 1
ATOM 616 N N . LEU A 1 82 ? 10.956 4.757 -1.898 1.00 91.19 82 LEU A N 1
ATOM 617 C CA . LEU A 1 82 ? 10.389 4.809 -0.555 1.00 91.19 82 LEU A CA 1
ATOM 618 C C . LEU A 1 82 ? 9.592 6.103 -0.405 1.00 91.19 82 LEU A C 1
ATOM 620 O O . LEU A 1 82 ? 10.146 7.191 -0.504 1.00 91.19 82 LEU A O 1
ATOM 624 N N . VAL A 1 83 ? 8.294 5.986 -0.134 1.00 88.31 83 VAL A N 1
ATOM 625 C CA . VAL A 1 83 ? 7.436 7.136 0.173 1.00 88.31 83 VAL A CA 1
ATOM 626 C C . VAL A 1 83 ? 7.157 7.156 1.670 1.00 88.31 83 VAL A C 1
ATOM 628 O O . VAL A 1 83 ? 6.564 6.225 2.214 1.00 88.31 83 VAL A O 1
ATOM 631 N N . ILE A 1 84 ? 7.564 8.235 2.324 1.00 86.12 84 ILE A N 1
ATOM 632 C CA . ILE A 1 84 ? 7.393 8.502 3.746 1.00 86.12 84 ILE A CA 1
ATOM 633 C C . ILE A 1 84 ? 6.242 9.492 3.882 1.00 86.12 84 ILE A C 1
ATOM 635 O O . ILE A 1 84 ? 6.242 10.574 3.294 1.00 86.12 84 ILE A O 1
ATOM 639 N N . THR A 1 85 ? 5.216 9.098 4.626 1.00 78.12 85 THR A N 1
ATOM 640 C CA . THR A 1 85 ? 4.085 9.963 4.961 1.00 78.12 85 THR A CA 1
ATOM 641 C C . THR A 1 85 ? 3.958 9.985 6.469 1.00 78.12 85 THR A C 1
ATOM 643 O O . THR A 1 85 ? 3.838 8.928 7.089 1.00 78.12 85 THR A O 1
ATOM 646 N N . ASN A 1 86 ? 3.942 11.181 7.051 1.00 72.56 86 ASN A N 1
ATOM 647 C CA . ASN A 1 86 ? 3.768 11.327 8.488 1.00 72.56 86 ASN A CA 1
ATOM 648 C C . ASN A 1 86 ? 2.364 10.877 8.875 1.00 72.56 86 ASN A C 1
ATOM 650 O O . ASN A 1 86 ? 1.365 11.539 8.581 1.00 72.56 86 ASN A O 1
ATOM 654 N N . VAL A 1 87 ? 2.302 9.731 9.540 1.00 70.56 87 VAL A N 1
ATOM 655 C CA . VAL A 1 87 ? 1.082 9.165 10.095 1.00 70.56 87 VAL A CA 1
ATOM 656 C C . VAL A 1 87 ? 1.331 8.892 11.571 1.00 70.56 87 VAL A C 1
ATOM 658 O O . VAL A 1 87 ? 2.342 8.322 11.960 1.00 70.56 87 VAL A O 1
ATOM 661 N N . SER A 1 88 ? 0.421 9.328 12.430 1.00 59.53 88 SER A N 1
ATOM 662 C CA . SER A 1 88 ? 0.528 9.119 13.877 1.00 59.53 88 SER A CA 1
ATOM 663 C C . SER A 1 88 ? -0.150 7.804 14.252 1.00 59.53 88 SER A C 1
ATOM 665 O O . SER A 1 88 ? -1.082 7.811 15.036 1.00 59.53 88 SER A O 1
ATOM 667 N N . VAL A 1 89 ? 0.233 6.679 13.641 1.00 77.06 89 VAL A N 1
ATOM 668 C CA . VAL A 1 89 ? -0.478 5.396 13.804 1.00 77.06 89 VAL A CA 1
ATOM 669 C C . VAL A 1 89 ? 0.476 4.211 13.948 1.00 77.06 89 VAL A C 1
ATOM 671 O O . VAL A 1 89 ? 1.456 4.105 13.219 1.00 77.06 89 VAL A O 1
ATOM 674 N N . VAL A 1 90 ? 0.154 3.273 14.840 1.00 85.25 90 VAL A N 1
ATOM 675 C CA . VAL A 1 90 ? 0.696 1.907 14.799 1.00 85.25 90 VAL A CA 1
ATOM 676 C C . VAL A 1 90 ? -0.121 1.120 13.782 1.00 85.25 90 VAL A C 1
ATOM 678 O O . VAL A 1 90 ? -1.338 1.026 13.934 1.00 85.25 90 VAL A O 1
ATOM 681 N N . ALA A 1 91 ? 0.529 0.565 12.759 1.00 89.06 91 ALA A N 1
ATOM 682 C CA . ALA A 1 91 ? -0.117 -0.281 11.760 1.00 89.06 91 ALA A CA 1
ATOM 683 C C . ALA A 1 91 ? 0.111 -1.768 12.060 1.00 89.06 91 ALA A C 1
ATOM 685 O O . ALA A 1 91 ? 1.219 -2.173 12.413 1.00 89.06 91 ALA A O 1
ATOM 686 N N . LYS A 1 92 ? -0.924 -2.593 11.883 1.00 93.31 92 LYS A N 1
ATOM 687 C CA . LYS A 1 92 ? -0.829 -4.055 11.988 1.00 93.31 92 LYS A CA 1
ATOM 688 C C . LYS A 1 92 ? -1.528 -4.700 10.800 1.00 93.31 92 LYS A C 1
ATOM 690 O O . LYS A 1 92 ? -2.727 -4.497 10.621 1.00 93.31 92 LYS A O 1
ATOM 695 N N . LEU A 1 93 ? -0.784 -5.503 10.040 1.00 95.62 93 LEU A N 1
ATOM 696 C CA . LEU A 1 93 ? -1.344 -6.355 8.994 1.00 95.62 93 LEU A CA 1
ATOM 697 C C . LEU A 1 93 ? -2.245 -7.424 9.624 1.00 95.62 93 LEU A C 1
ATOM 699 O O . LEU A 1 93 ? -1.853 -8.066 10.603 1.00 95.62 93 LEU A O 1
ATOM 703 N N . VAL A 1 94 ? -3.439 -7.591 9.066 1.00 96.31 94 VAL A N 1
ATOM 704 C CA . VAL A 1 94 ? -4.403 -8.618 9.472 1.00 96.31 94 VAL A CA 1
ATOM 705 C C . VAL A 1 94 ? -4.402 -9.757 8.459 1.00 96.31 94 VAL A C 1
ATOM 707 O O . VAL A 1 94 ? -4.189 -10.900 8.855 1.00 96.31 94 VAL A O 1
ATOM 710 N N . ASP A 1 95 ? -4.557 -9.445 7.171 1.00 95.50 95 ASP A N 1
ATOM 711 C CA . ASP A 1 95 ? -4.507 -10.426 6.084 1.00 95.50 95 ASP A CA 1
ATOM 712 C C . ASP A 1 95 ? -3.963 -9.803 4.789 1.00 95.50 95 ASP A C 1
ATOM 714 O O . ASP A 1 95 ? -4.070 -8.595 4.557 1.00 95.50 95 ASP A O 1
ATOM 718 N N . ALA A 1 96 ? -3.373 -10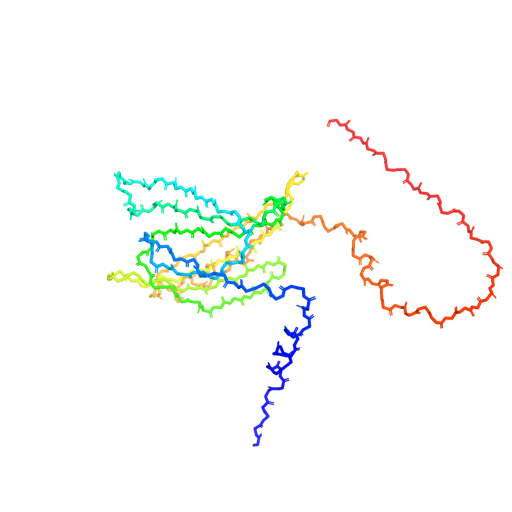.635 3.936 1.00 96.31 96 ALA A N 1
ATOM 719 C CA . ALA A 1 96 ? -2.970 -10.265 2.588 1.00 96.31 96 ALA A CA 1
ATOM 720 C C . ALA A 1 96 ? -3.152 -11.464 1.656 1.00 96.31 96 ALA A C 1
ATOM 722 O O . ALA A 1 96 ? -2.533 -12.512 1.844 1.00 96.31 96 ALA A O 1
ATOM 723 N N . THR A 1 97 ? -3.982 -11.304 0.627 1.00 95.38 97 THR A N 1
ATOM 724 C CA . THR A 1 97 ? -4.340 -12.400 -0.278 1.00 95.38 97 THR A CA 1
ATOM 725 C C . THR A 1 97 ? -4.529 -11.931 -1.717 1.00 95.38 97 THR A C 1
ATOM 727 O O . THR A 1 97 ? -4.698 -10.744 -2.002 1.00 95.38 97 THR A O 1
ATOM 730 N N . GLU A 1 98 ? -4.493 -12.881 -2.644 1.00 93.62 98 GLU A N 1
ATOM 731 C CA . GLU A 1 98 ? -4.773 -12.673 -4.060 1.00 93.62 98 GLU A CA 1
ATOM 732 C C . GLU A 1 98 ? -6.221 -13.094 -4.365 1.00 93.62 98 GLU A C 1
ATOM 734 O O . GLU A 1 98 ? -6.703 -14.120 -3.886 1.00 93.62 98 GLU A O 1
ATOM 739 N N . LEU A 1 99 ? -6.947 -12.268 -5.124 1.00 87.19 99 LEU A N 1
ATOM 740 C CA . LEU A 1 99 ? -8.368 -12.443 -5.422 1.00 87.19 99 LEU A CA 1
ATOM 741 C C . LEU A 1 99 ? -8.671 -12.181 -6.907 1.00 87.19 99 LEU A C 1
ATOM 743 O O . LEU A 1 99 ? -9.152 -11.109 -7.289 1.00 87.19 99 LEU A O 1
ATOM 747 N N . SER A 1 100 ? -8.459 -13.193 -7.747 1.00 85.06 100 SER A N 1
ATOM 748 C CA . SER A 1 100 ? -8.771 -13.156 -9.188 1.00 85.06 100 SER A CA 1
ATOM 749 C C . SER A 1 100 ? -7.944 -12.118 -9.966 1.00 85.06 100 SER A C 1
ATOM 751 O O . SER A 1 100 ? -8.491 -11.254 -10.650 1.00 85.06 100 SER A O 1
ATOM 753 N N . GLY A 1 101 ? -6.622 -12.176 -9.841 1.00 85.81 101 GLY A N 1
ATOM 754 C CA . GLY A 1 101 ? -5.666 -11.243 -10.439 1.00 85.81 101 GLY A CA 1
ATOM 755 C C . GLY A 1 101 ? -5.602 -9.882 -9.739 1.00 85.81 101 GLY A C 1
ATOM 756 O O . GLY A 1 101 ? -5.149 -8.907 -10.339 1.00 85.81 101 GLY A O 1
ATOM 757 N N . ARG A 1 102 ? -6.093 -9.794 -8.498 1.00 90.50 102 ARG A N 1
ATOM 758 C CA . ARG A 1 102 ? -6.144 -8.573 -7.674 1.00 90.50 102 ARG A CA 1
ATOM 759 C C . ARG A 1 102 ? -5.495 -8.849 -6.326 1.00 90.50 102 ARG A C 1
ATOM 761 O O . ARG A 1 102 ? -5.523 -9.985 -5.867 1.00 90.50 102 ARG A O 1
ATOM 768 N N . TYR A 1 103 ? -4.966 -7.825 -5.672 1.00 94.69 103 TYR A N 1
ATOM 769 C CA . TYR A 1 103 ? -4.369 -7.965 -4.344 1.00 94.69 103 TYR A CA 1
ATOM 770 C C . TYR A 1 103 ? -5.276 -7.336 -3.303 1.00 94.69 103 TYR A C 1
ATOM 772 O O . TYR A 1 103 ? -5.669 -6.183 -3.445 1.00 94.69 103 TYR A O 1
ATOM 780 N N . PHE A 1 104 ? -5.608 -8.087 -2.265 1.00 96.19 104 PHE A N 1
ATOM 781 C CA . PHE A 1 104 ? -6.373 -7.617 -1.124 1.00 96.19 104 PHE A CA 1
ATOM 782 C C . PHE A 1 104 ? -5.456 -7.552 0.095 1.00 96.19 104 PHE A C 1
ATOM 784 O O . PHE A 1 104 ? -4.728 -8.503 0.371 1.00 96.19 104 PHE A O 1
ATOM 791 N N . VAL A 1 105 ? -5.485 -6.430 0.805 1.00 97.12 105 VAL A N 1
ATOM 792 C CA . VAL A 1 105 ? -4.686 -6.168 2.002 1.00 97.12 105 VAL A CA 1
ATOM 793 C C . VAL A 1 105 ? -5.610 -5.606 3.073 1.00 97.12 105 VAL A C 1
ATOM 795 O O . VAL A 1 105 ? -6.216 -4.550 2.891 1.00 97.12 105 VAL A O 1
ATOM 798 N N . GLU A 1 106 ? -5.693 -6.298 4.197 1.00 96.38 106 GLU A N 1
ATOM 799 C CA . GLU A 1 106 ? -6.465 -5.908 5.371 1.00 96.38 106 GLU A CA 1
ATOM 800 C C . GLU A 1 106 ? -5.510 -5.560 6.505 1.00 96.38 106 GLU A C 1
ATOM 802 O O . GLU A 1 106 ? -4.575 -6.306 6.810 1.00 96.38 106 GLU A O 1
ATOM 807 N N . TYR A 1 107 ? -5.715 -4.408 7.129 1.00 95.69 107 TYR A N 1
ATOM 808 C CA . TYR A 1 107 ? -4.849 -3.947 8.204 1.00 95.69 107 TYR A CA 1
ATOM 809 C C . TYR A 1 107 ? -5.579 -2.985 9.130 1.00 95.69 107 TYR A C 1
ATOM 811 O O . TYR A 1 107 ? -6.562 -2.342 8.771 1.00 95.69 10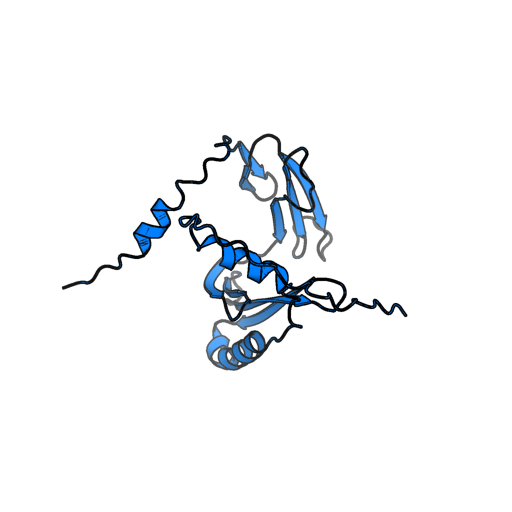7 TYR A O 1
ATOM 819 N N . THR A 1 108 ? -5.051 -2.852 10.338 1.00 94.12 108 THR A N 1
ATOM 820 C CA . THR A 1 108 ? -5.520 -1.861 11.305 1.00 94.12 108 THR A CA 1
ATOM 821 C C . THR A 1 108 ? -4.500 -0.751 11.471 1.00 94.12 108 THR A C 1
ATOM 823 O O . THR A 1 108 ? -3.298 -0.969 11.300 1.00 94.12 108 THR A O 1
ATOM 826 N N . VAL A 1 109 ? -4.979 0.434 11.839 1.00 92.00 109 VAL A N 1
ATOM 827 C CA . VAL A 1 109 ? -4.148 1.572 12.240 1.00 92.00 109 VAL A CA 1
ATOM 828 C C . VAL A 1 109 ? -4.684 2.200 13.520 1.00 92.00 109 VAL A C 1
ATOM 830 O O . VAL A 1 109 ? -5.875 2.489 13.638 1.00 92.00 109 VAL A O 1
ATOM 833 N N . GLN A 1 110 ? -3.793 2.415 14.485 1.00 89.50 110 GLN A N 1
ATOM 834 C CA . GLN A 1 110 ? -4.109 2.932 15.815 1.00 89.50 110 GLN A CA 1
ATOM 835 C C . GLN A 1 110 ? -3.313 4.205 16.097 1.00 89.50 110 GLN A C 1
ATOM 837 O O . GLN A 1 110 ? -2.106 4.140 16.325 1.00 89.50 110 GLN A O 1
ATOM 842 N N . LYS A 1 111 ? -3.993 5.354 16.140 1.00 86.38 111 LYS A N 1
ATOM 843 C CA . LYS A 1 111 ? -3.428 6.631 16.595 1.00 86.38 111 LYS A CA 1
ATOM 844 C C . LYS A 1 111 ? -3.829 6.880 18.030 1.00 86.38 111 LYS A C 1
ATOM 846 O O . LYS A 1 111 ? -5.000 7.094 18.273 1.00 86.38 111 LYS A O 1
ATOM 851 N N . LEU A 1 112 ? -2.920 6.848 18.996 1.00 81.31 112 LEU A N 1
ATOM 852 C CA . LEU A 1 112 ? -3.296 7.163 20.380 1.00 81.31 112 LEU A CA 1
ATOM 853 C C . LEU A 1 112 ? -3.437 8.688 20.559 1.00 81.31 112 LEU A C 1
ATOM 855 O O . LEU A 1 112 ? -2.567 9.415 20.076 1.00 81.31 112 LEU A O 1
ATOM 859 N N . PRO A 1 113 ? -4.495 9.195 21.228 1.00 86.75 113 PRO A N 1
ATOM 860 C CA . PRO A 1 113 ? -5.568 8.481 21.942 1.00 86.75 113 PRO A CA 1
ATOM 861 C C . PRO A 1 113 ? -6.853 8.226 21.117 1.00 86.75 113 PRO A C 1
ATOM 863 O O . PRO A 1 113 ? -7.882 7.871 21.685 1.00 86.75 113 PRO A O 1
ATOM 866 N N . GLU A 1 114 ? -6.840 8.444 19.801 1.00 86.75 114 GLU A N 1
ATOM 867 C CA . GLU A 1 114 ? -7.987 8.179 18.921 1.00 86.75 114 GLU A CA 1
ATOM 868 C C . GLU A 1 114 ? -8.355 6.680 18.873 1.00 86.75 114 GLU A C 1
ATOM 870 O O . GLU A 1 114 ? -7.510 5.821 19.116 1.00 86.75 114 GLU A O 1
ATOM 875 N N . PRO A 1 115 ? -9.599 6.317 18.526 1.00 88.25 115 PRO A N 1
ATOM 876 C CA . PRO A 1 115 ? -9.971 4.916 18.338 1.00 88.25 115 PRO A CA 1
ATOM 877 C C . PRO A 1 115 ? -9.263 4.264 17.135 1.00 88.25 115 PRO A C 1
ATOM 879 O O . PRO A 1 115 ? -8.983 4.912 16.117 1.00 88.25 115 PRO A O 1
ATOM 882 N N . GLN A 1 116 ? -9.012 2.954 17.249 1.00 92.88 116 GLN A N 1
ATOM 883 C CA . GLN A 1 116 ? -8.453 2.125 16.180 1.00 92.88 116 GLN A CA 1
ATOM 884 C C . GLN A 1 116 ? -9.355 2.141 14.947 1.00 92.88 116 GLN A C 1
ATOM 886 O O . GLN A 1 116 ? -10.584 2.105 15.054 1.00 92.88 116 GLN A O 1
ATOM 891 N N . ARG A 1 117 ? -8.736 2.142 13.768 1.00 93.81 117 ARG A N 1
ATOM 892 C CA . ARG A 1 117 ? -9.420 1.994 12.483 1.00 93.81 117 ARG A CA 1
ATOM 893 C C . ARG A 1 117 ? -9.028 0.684 11.819 1.00 93.81 117 ARG A C 1
ATOM 895 O O . ARG A 1 117 ? -7.864 0.283 11.877 1.00 93.81 117 ARG A O 1
ATOM 902 N N . HIS A 1 118 ? -10.000 0.074 11.157 1.00 95.69 118 HIS A N 1
ATOM 903 C CA . HIS A 1 118 ? -9.852 -1.116 10.331 1.00 95.69 118 HIS A CA 1
ATOM 904 C C . HIS A 1 118 ? -9.956 -0.723 8.858 1.00 95.69 118 HIS A C 1
ATOM 906 O O . HIS A 1 118 ? -10.879 0.011 8.488 1.00 95.69 118 HIS A O 1
ATOM 912 N N . LEU A 1 119 ? -9.004 -1.155 8.033 1.00 96.25 119 LEU A N 1
ATOM 913 C CA . LEU A 1 119 ? -8.924 -0.806 6.618 1.00 96.25 119 LEU A CA 1
ATOM 914 C C . LEU A 1 119 ? -8.890 -2.059 5.746 1.00 96.25 119 LEU A C 1
ATOM 916 O O . LEU A 1 119 ? -8.162 -3.009 6.026 1.00 96.25 119 LEU A O 1
ATOM 920 N N . TYR A 1 120 ? -9.630 -1.994 4.642 1.00 96.81 120 TYR A N 1
ATOM 921 C CA . TYR A 1 120 ? -9.652 -3.004 3.590 1.00 96.81 120 TYR A CA 1
ATOM 922 C C . TYR A 1 120 ? -9.218 -2.349 2.281 1.00 96.81 120 TYR A C 1
ATOM 924 O O . TYR A 1 120 ? -9.945 -1.513 1.738 1.00 96.81 120 TYR A O 1
ATOM 932 N N . SER A 1 121 ? -8.047 -2.720 1.774 1.00 96.38 121 SER A N 1
ATOM 933 C CA . SER A 1 121 ? -7.492 -2.199 0.526 1.00 96.38 121 SER A CA 1
ATOM 934 C C . SER A 1 121 ? -7.486 -3.276 -0.549 1.00 96.38 121 SER A C 1
ATOM 936 O O . SER A 1 121 ? -6.993 -4.377 -0.326 1.00 96.38 121 SER A O 1
ATOM 938 N N . LEU A 1 122 ? -7.999 -2.956 -1.735 1.00 96.88 122 LEU A N 1
ATOM 939 C CA . LEU A 1 122 ? -7.910 -3.819 -2.909 1.00 96.88 122 LEU A CA 1
ATOM 940 C C . LEU A 1 122 ? -7.201 -3.086 -4.047 1.00 96.88 122 LEU A C 1
ATOM 942 O O . LEU A 1 122 ? -7.563 -1.962 -4.394 1.00 96.88 122 LEU A O 1
ATOM 946 N N . LEU A 1 123 ? -6.210 -3.749 -4.636 1.00 96.44 123 LEU A N 1
ATOM 947 C CA . LEU A 1 123 ? -5.425 -3.286 -5.769 1.00 96.44 123 LEU A CA 1
ATOM 948 C C . LEU A 1 123 ? -5.767 -4.119 -7.004 1.00 96.44 123 LEU A C 1
ATOM 950 O O . LEU A 1 123 ? -5.680 -5.349 -6.984 1.00 96.44 123 LEU A O 1
ATOM 954 N N . ALA A 1 124 ? -6.131 -3.449 -8.091 1.00 93.81 124 ALA A N 1
ATOM 955 C CA . ALA A 1 124 ? -6.482 -4.072 -9.359 1.00 93.81 124 ALA A CA 1
ATOM 956 C C . ALA A 1 124 ? -5.849 -3.303 -10.519 1.00 93.81 124 ALA A C 1
ATOM 958 O O . ALA A 1 124 ? -5.870 -2.076 -10.545 1.00 93.81 124 ALA A O 1
ATOM 959 N N . LEU A 1 125 ? -5.308 -4.010 -11.506 1.00 92.56 125 LEU A N 1
ATOM 960 C CA . LEU A 1 125 ? -4.742 -3.391 -12.702 1.00 92.56 125 LEU A CA 1
ATOM 961 C C . LEU A 1 125 ? -5.718 -3.575 -13.871 1.00 92.56 125 LEU A C 1
ATOM 963 O O . LEU A 1 125 ? -6.117 -4.701 -14.169 1.00 92.56 125 LEU A O 1
ATOM 967 N N . GLY A 1 126 ? -6.109 -2.479 -14.520 1.00 89.88 126 GLY A N 1
ATOM 968 C CA . GLY A 1 126 ? -7.006 -2.483 -15.681 1.00 89.88 126 GLY A CA 1
ATOM 969 C C . GLY A 1 126 ? -6.417 -1.738 -16.878 1.00 89.88 126 GLY A C 1
ATOM 970 O O . GLY A 1 126 ? -5.465 -0.973 -16.726 1.00 89.88 126 GLY A O 1
ATOM 971 N N . TYR A 1 127 ? -6.980 -1.941 -18.071 1.00 88.44 127 TYR A N 1
ATOM 972 C CA . TYR A 1 127 ? -6.518 -1.293 -19.307 1.00 88.44 127 TYR A CA 1
ATOM 973 C C . TYR A 1 127 ? -7.647 -0.526 -19.997 1.00 88.44 127 TYR A C 1
ATOM 975 O O . TYR A 1 127 ? -8.665 -1.102 -20.371 1.00 88.44 127 TYR A O 1
ATOM 983 N N . ASN A 1 128 ? -7.462 0.778 -20.206 1.00 85.00 128 ASN A N 1
ATOM 984 C CA . ASN A 1 128 ? -8.504 1.645 -20.770 1.00 85.00 128 ASN A CA 1
ATOM 985 C C . ASN A 1 128 ? -8.413 1.835 -22.298 1.00 85.00 128 ASN A C 1
ATOM 987 O O . ASN A 1 128 ? -9.036 2.750 -22.827 1.00 85.00 128 ASN A O 1
ATOM 991 N N . GLY A 1 129 ? -7.595 1.044 -22.998 1.00 85.00 129 GLY A N 1
ATOM 992 C CA . GLY A 1 129 ? -7.339 1.214 -24.434 1.00 85.00 129 GLY A CA 1
ATOM 993 C C . GLY A 1 129 ? -6.106 2.057 -24.771 1.00 85.00 129 GLY A C 1
ATOM 994 O O . GLY A 1 129 ? -5.642 2.001 -25.905 1.00 85.00 129 GLY A O 1
ATOM 995 N N . MET A 1 130 ? -5.538 2.783 -23.803 1.00 84.50 130 MET A N 1
ATOM 996 C CA . MET A 1 130 ? -4.348 3.617 -24.010 1.00 84.50 130 MET A CA 1
ATOM 997 C C . MET A 1 130 ? -3.214 3.227 -23.057 1.00 84.50 130 MET A C 1
ATOM 999 O O . MET A 1 130 ? -2.108 2.940 -23.505 1.00 84.50 130 MET A O 1
ATOM 1003 N N . TYR A 1 131 ? -3.508 3.114 -21.758 1.00 85.12 131 TYR A N 1
ATOM 1004 C CA . TYR A 1 131 ? -2.526 2.764 -20.729 1.00 85.12 131 TYR A CA 1
ATOM 1005 C C . TYR A 1 131 ? -3.099 1.777 -19.714 1.00 85.12 131 TYR A C 1
ATOM 1007 O O . TYR A 1 131 ? -4.312 1.712 -19.488 1.00 85.12 131 TYR A O 1
ATOM 1015 N N . ASN A 1 132 ? -2.201 1.035 -19.065 1.00 87.19 132 ASN A N 1
ATOM 1016 C CA . ASN A 1 132 ? -2.542 0.309 -17.850 1.00 87.19 132 ASN A CA 1
ATOM 1017 C C . ASN A 1 132 ? -2.751 1.310 -16.710 1.00 87.19 132 ASN A C 1
ATOM 1019 O O . ASN A 1 132 ? -2.021 2.295 -16.592 1.00 87.19 132 ASN A O 1
ATOM 1023 N N . ARG A 1 133 ? -3.747 1.053 -15.869 1.00 89.06 133 ARG A N 1
ATOM 1024 C CA . ARG A 1 133 ? -4.084 1.865 -14.702 1.00 89.06 133 ARG A CA 1
ATOM 1025 C C . ARG A 1 133 ? -4.165 0.966 -13.484 1.00 89.06 133 ARG A C 1
ATOM 1027 O O . ARG A 1 133 ? -4.886 -0.031 -13.504 1.00 89.06 133 ARG A O 1
ATOM 1034 N N . LEU A 1 134 ? -3.420 1.327 -12.445 1.00 91.81 134 LEU A N 1
ATOM 1035 C CA . LEU A 1 134 ? -3.543 0.715 -11.132 1.00 91.81 134 LEU A CA 1
ATOM 1036 C C . LEU A 1 134 ? -4.683 1.410 -10.386 1.00 91.81 134 LEU A C 1
ATOM 1038 O O . LEU A 1 134 ? -4.658 2.623 -10.190 1.00 91.81 134 LEU A O 1
ATOM 1042 N N . TYR A 1 135 ? -5.682 0.633 -10.002 1.00 91.88 135 TYR A N 1
ATOM 1043 C CA . TYR A 1 135 ? -6.805 1.055 -9.186 1.00 91.88 135 TYR A CA 1
ATOM 1044 C C . TYR A 1 135 ? -6.567 0.559 -7.767 1.00 91.88 135 TYR A C 1
ATOM 1046 O O . TYR A 1 135 ? -6.374 -0.638 -7.563 1.00 91.88 135 TYR A O 1
ATOM 1054 N N . THR A 1 136 ? -6.628 1.469 -6.802 1.00 92.81 136 THR A N 1
ATOM 1055 C CA . THR A 1 136 ? -6.626 1.138 -5.377 1.00 92.81 136 THR A CA 1
ATOM 1056 C C . THR A 1 136 ? -7.932 1.642 -4.787 1.00 92.81 136 THR A C 1
ATOM 1058 O O . THR A 1 136 ? -8.215 2.838 -4.855 1.00 92.81 136 THR A O 1
ATOM 1061 N N . ILE A 1 137 ? -8.735 0.740 -4.232 1.00 93.94 137 ILE A N 1
ATOM 1062 C CA . ILE A 1 137 ? -9.906 1.089 -3.425 1.00 93.94 137 ILE A CA 1
ATOM 1063 C C . ILE A 1 137 ? -9.597 0.769 -1.969 1.00 93.94 137 ILE A C 1
ATOM 1065 O O . ILE A 1 137 ? -9.083 -0.306 -1.671 1.00 93.94 137 ILE A O 1
ATOM 1069 N N . THR A 1 138 ? -9.926 1.694 -1.072 1.00 94.44 138 THR A N 1
ATOM 1070 C CA . THR A 1 138 ? -9.761 1.507 0.368 1.00 94.44 138 THR A CA 1
ATOM 1071 C C . THR A 1 138 ? -11.069 1.835 1.067 1.00 94.44 138 THR A C 1
ATOM 1073 O O . THR A 1 138 ? -11.585 2.944 0.939 1.00 94.44 138 THR A O 1
ATOM 1076 N N . ALA A 1 139 ? -11.601 0.868 1.806 1.00 95.75 139 ALA A N 1
ATOM 1077 C CA . ALA A 1 139 ? -12.676 1.080 2.765 1.00 95.75 139 ALA A CA 1
ATOM 1078 C C . ALA A 1 139 ? -12.092 1.180 4.174 1.00 95.75 139 ALA A C 1
ATOM 1080 O O . ALA A 1 139 ? -11.103 0.517 4.486 1.00 95.75 139 ALA A O 1
ATOM 1081 N N . GLN A 1 140 ? -12.716 1.989 5.026 1.00 93.81 140 GLN A N 1
ATOM 1082 C CA . GLN A 1 140 ? -12.279 2.206 6.400 1.00 93.81 140 GLN A CA 1
ATOM 1083 C C . GLN A 1 140 ? -13.482 2.254 7.339 1.00 93.81 140 GLN A C 1
ATOM 1085 O O . GLN A 1 140 ? -14.505 2.846 7.001 1.00 93.81 140 GLN A O 1
ATOM 109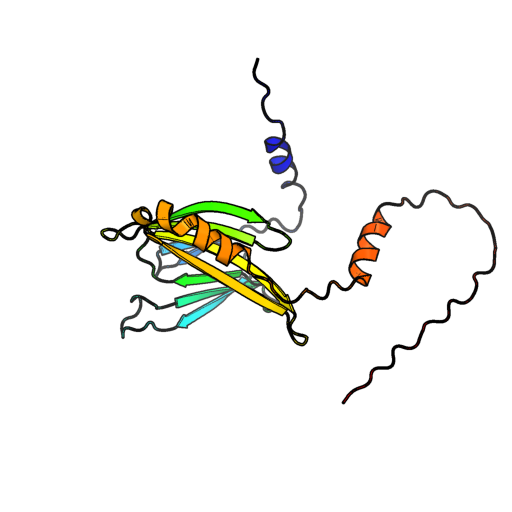0 N N . THR A 1 141 ? -13.321 1.705 8.539 1.00 95.75 141 THR A N 1
ATOM 1091 C CA . THR A 1 141 ? -14.270 1.858 9.648 1.00 95.75 141 THR A CA 1
ATOM 1092 C C . THR A 1 141 ? -13.531 1.980 10.981 1.00 95.75 141 THR A C 1
ATOM 1094 O O . THR A 1 141 ? -12.343 1.662 11.066 1.00 95.75 141 THR A O 1
ATOM 1097 N N . LEU A 1 142 ? -14.208 2.457 12.025 1.00 95.38 142 LEU A N 1
ATOM 1098 C CA . LEU A 1 142 ? -13.723 2.295 13.396 1.00 95.38 142 LEU A CA 1
ATOM 1099 C C . LEU A 1 142 ? -13.809 0.816 13.786 1.00 95.38 142 LEU A C 1
ATOM 1101 O O . LEU A 1 142 ? -14.753 0.131 13.396 1.00 95.38 142 LEU A O 1
ATOM 1105 N N . GLU A 1 143 ? -12.859 0.328 14.583 1.00 94.12 143 GLU A N 1
ATOM 1106 C CA . GLU A 1 143 ? -12.849 -1.083 15.004 1.00 94.12 143 GLU A CA 1
ATOM 1107 C C . GLU A 1 143 ? -14.133 -1.461 15.763 1.00 94.12 143 GLU A C 1
ATOM 1109 O O . GLU A 1 143 ? -14.685 -2.535 15.546 1.00 94.12 143 GLU A O 1
ATOM 1114 N N . GLY A 1 144 ? -14.655 -0.549 16.593 1.00 94.75 144 GLY A N 1
ATOM 1115 C CA . GLY A 1 144 ? -15.904 -0.758 17.336 1.00 94.75 144 GLY A CA 1
ATOM 1116 C C . GLY A 1 144 ? -17.145 -0.896 16.447 1.00 94.75 144 GLY A C 1
ATOM 1117 O O . GLY A 1 144 ? -18.048 -1.658 16.779 1.00 94.75 144 GLY A O 1
ATOM 1118 N N . ASP A 1 145 ? -17.156 -0.232 15.289 1.00 96.94 145 ASP A N 1
ATOM 1119 C CA . ASP A 1 145 ? -18.285 -0.246 14.350 1.00 96.94 145 ASP A CA 1
ATOM 1120 C C . ASP A 1 145 ? -18.139 -1.341 13.280 1.00 96.94 145 ASP A C 1
ATOM 1122 O O . ASP A 1 145 ? -19.025 -1.538 12.442 1.00 96.94 145 ASP A O 1
ATOM 1126 N N . ARG A 1 146 ? -17.017 -2.076 13.279 1.00 95.69 146 ARG A N 1
ATOM 1127 C CA . ARG A 1 146 ? -16.724 -3.109 12.279 1.00 95.69 146 ARG A CA 1
ATOM 1128 C C . ARG A 1 146 ? -17.844 -4.146 12.149 1.00 95.69 146 ARG A C 1
ATOM 1130 O O . ARG A 1 146 ? -18.283 -4.344 11.018 1.00 95.69 146 ARG A O 1
ATOM 1137 N N . PRO A 1 147 ? -18.389 -4.740 13.231 1.00 97.00 147 PRO A N 1
ATOM 1138 C CA . PRO A 1 147 ? -19.429 -5.764 13.102 1.00 97.00 147 PRO A CA 1
ATOM 1139 C C . PRO A 1 147 ? -20.690 -5.280 12.370 1.00 97.00 147 PRO A C 1
ATOM 1141 O O . PRO A 1 147 ? -21.411 -6.090 11.793 1.00 97.00 147 PRO A O 1
ATOM 1144 N N . GLN A 1 148 ? -20.954 -3.969 12.375 1.00 97.81 148 GLN A N 1
ATOM 1145 C CA . GLN A 1 148 ? -22.105 -3.378 11.699 1.00 97.81 148 GLN A CA 1
ATOM 1146 C C . GLN A 1 148 ? -21.864 -3.171 10.197 1.00 97.81 148 GLN A C 1
ATOM 1148 O O . GLN A 1 148 ? -22.758 -3.437 9.393 1.00 97.81 148 GLN A O 1
ATOM 1153 N N . TYR A 1 149 ? -20.681 -2.683 9.806 1.00 97.31 149 TYR A N 1
ATOM 1154 C CA . TYR A 1 149 ? -20.418 -2.242 8.428 1.00 97.31 149 TYR A CA 1
ATOM 1155 C C . TYR A 1 149 ? -19.560 -3.204 7.603 1.00 97.31 149 TYR A C 1
ATOM 1157 O O . TYR A 1 149 ? -19.561 -3.111 6.375 1.00 97.31 149 TYR A O 1
ATOM 1165 N N . GLU A 1 150 ? -18.852 -4.140 8.234 1.00 95.56 150 GLU A N 1
ATOM 1166 C CA . GLU A 1 150 ? -17.866 -5.017 7.590 1.00 95.56 150 GLU A CA 1
ATOM 1167 C C . GLU A 1 150 ? -18.413 -5.739 6.360 1.00 95.56 150 GLU A C 1
ATOM 1169 O O . GLU A 1 150 ? -17.809 -5.669 5.291 1.00 95.56 150 GLU A O 1
ATOM 1174 N N . ALA A 1 151 ? -19.589 -6.362 6.464 1.00 97.06 151 ALA A N 1
ATOM 1175 C CA . ALA A 1 151 ? -20.186 -7.083 5.342 1.00 97.06 151 ALA A CA 1
ATOM 1176 C C . ALA A 1 151 ? -20.439 -6.170 4.127 1.00 97.06 151 ALA A C 1
ATOM 1178 O O . ALA A 1 151 ? -20.125 -6.541 2.994 1.00 97.06 151 ALA A O 1
ATOM 1179 N N . ALA A 1 152 ? -20.960 -4.960 4.355 1.00 96.88 152 ALA A N 1
ATOM 1180 C CA . ALA A 1 152 ? -21.225 -3.994 3.292 1.00 96.88 152 ALA A CA 1
ATOM 1181 C C . ALA A 1 152 ? -19.922 -3.460 2.680 1.00 96.88 152 ALA A C 1
ATOM 1183 O O . ALA A 1 152 ? -19.785 -3.429 1.455 1.00 96.88 152 ALA A O 1
ATOM 1184 N N . LEU A 1 153 ? -18.942 -3.104 3.518 1.00 97.06 153 LEU A N 1
ATOM 1185 C CA . LEU A 1 153 ? -17.639 -2.606 3.071 1.00 97.06 153 LEU A CA 1
ATOM 1186 C C . LEU A 1 153 ? -16.891 -3.659 2.249 1.00 97.06 153 LEU A C 1
ATOM 1188 O O . LEU A 1 153 ? -16.429 -3.361 1.147 1.00 97.06 153 LEU A O 1
ATOM 1192 N N . LEU A 1 154 ? -16.829 -4.902 2.733 1.00 96.00 154 LEU A N 1
ATOM 1193 C CA . LEU A 1 154 ? -16.209 -6.011 2.009 1.00 96.00 154 LEU A CA 1
ATOM 1194 C C . LEU A 1 154 ? -16.935 -6.302 0.697 1.00 96.00 154 LEU A C 1
ATOM 1196 O O . LEU A 1 154 ? -16.270 -6.517 -0.318 1.00 96.00 154 LEU A O 1
ATOM 1200 N N . SER A 1 155 ? -18.272 -6.279 0.690 1.00 95.88 155 SER A N 1
ATOM 1201 C CA . SER A 1 155 ? -19.055 -6.450 -0.536 1.00 95.88 155 SER A CA 1
ATOM 1202 C C . SER A 1 155 ? -18.714 -5.368 -1.562 1.00 95.88 155 SER A C 1
ATOM 1204 O O . SER A 1 155 ? -18.444 -5.690 -2.717 1.00 95.88 155 SER A O 1
ATOM 1206 N N . MET A 1 156 ? -18.659 -4.097 -1.153 1.00 96.75 156 MET A N 1
ATOM 1207 C CA . MET A 1 156 ? -18.303 -2.993 -2.050 1.00 96.75 156 MET A CA 1
ATOM 1208 C C . MET A 1 156 ? -16.873 -3.132 -2.581 1.00 96.75 156 MET A C 1
ATOM 1210 O O . MET A 1 156 ? -16.670 -3.114 -3.795 1.00 96.75 156 MET A O 1
ATOM 1214 N N . VAL A 1 157 ? -15.894 -3.339 -1.697 1.00 95.88 157 VAL A N 1
ATOM 1215 C CA . VAL A 1 157 ? -14.474 -3.464 -2.068 1.00 95.88 157 VAL A CA 1
ATOM 1216 C C . VAL A 1 157 ? -14.252 -4.632 -3.028 1.00 95.88 157 VAL A C 1
ATOM 1218 O O . VAL A 1 157 ? -13.624 -4.462 -4.074 1.00 95.88 157 VAL A O 1
ATOM 1221 N N . LYS A 1 158 ? -14.804 -5.812 -2.723 1.00 94.25 158 LYS A N 1
ATOM 1222 C CA . LYS A 1 158 ? -14.628 -7.017 -3.551 1.00 94.25 158 LYS A CA 1
ATOM 1223 C C . LYS A 1 158 ? -15.427 -6.966 -4.855 1.00 94.25 158 LYS A C 1
ATOM 1225 O O . LYS A 1 158 ? -15.061 -7.657 -5.808 1.00 94.25 158 LYS A O 1
ATOM 1230 N N . SER A 1 159 ? -16.468 -6.133 -4.931 1.00 94.56 159 SER A N 1
ATOM 1231 C CA . SER A 1 159 ? -17.240 -5.929 -6.162 1.00 94.56 159 SER A CA 1
ATOM 1232 C C . SER A 1 159 ? -16.518 -5.083 -7.217 1.00 94.56 159 SER A C 1
ATOM 1234 O O . SER A 1 159 ? -16.993 -5.017 -8.351 1.00 94.56 159 SER A O 1
ATOM 1236 N N . LEU A 1 160 ? -15.371 -4.463 -6.886 1.00 93.31 160 LEU A N 1
ATOM 1237 C CA . LEU A 1 160 ? -14.606 -3.660 -7.840 1.00 93.31 160 LEU A CA 1
ATOM 1238 C C . LEU A 1 160 ? -14.266 -4.477 -9.094 1.00 93.31 160 LEU A C 1
ATOM 1240 O O . LEU A 1 160 ? -13.469 -5.421 -9.057 1.00 93.31 160 LEU A O 1
ATOM 1244 N N . SER A 1 161 ? -14.837 -4.049 -10.215 1.00 91.69 161 SER A N 1
ATOM 1245 C CA . SER A 1 161 ? -14.543 -4.551 -11.550 1.00 91.69 161 SER A CA 1
ATOM 1246 C C . SER A 1 161 ? -13.740 -3.502 -12.308 1.00 91.69 161 SER A C 1
ATOM 1248 O O . SER A 1 161 ? -14.124 -2.333 -12.365 1.00 91.69 161 SER A O 1
ATOM 1250 N N . VAL A 1 162 ? -12.611 -3.917 -12.873 1.00 91.62 162 VAL A N 1
ATOM 1251 C CA . VAL A 1 162 ? -11.754 -3.066 -13.703 1.00 91.62 162 VAL A CA 1
ATOM 1252 C C . VAL A 1 162 ? -11.755 -3.593 -15.137 1.00 91.62 162 VAL A C 1
ATOM 1254 O O . VAL A 1 162 ? -11.928 -4.799 -15.333 1.00 91.62 162 VAL A O 1
ATOM 1257 N N . PRO A 1 163 ? -11.560 -2.728 -16.150 1.00 90.62 163 PRO A N 1
ATOM 1258 C CA . PRO A 1 163 ? -11.469 -3.172 -17.535 1.00 90.62 163 PRO A CA 1
ATOM 1259 C C . PRO A 1 163 ? -10.431 -4.292 -17.691 1.00 90.62 163 PRO A C 1
ATOM 1261 O O . PRO A 1 163 ? -9.337 -4.173 -17.125 1.00 90.62 163 PRO A O 1
ATOM 1264 N N . PRO A 1 164 ? -10.740 -5.360 -18.449 1.00 83.38 164 PRO A N 1
ATOM 1265 C CA . PRO A 1 164 ? -9.854 -6.504 -18.575 1.00 83.38 164 PRO A CA 1
ATOM 1266 C C . PRO A 1 164 ? -8.504 -6.067 -19.136 1.00 83.38 164 PRO A C 1
ATOM 1268 O O . PRO A 1 164 ? -8.414 -5.254 -20.060 1.00 83.38 164 PRO A O 1
ATOM 1271 N N . GLN A 1 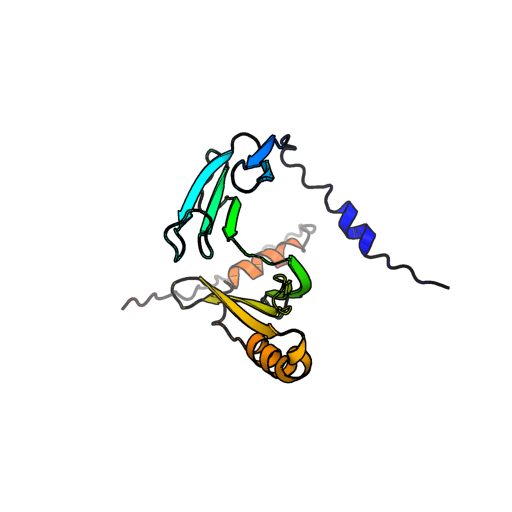165 ? -7.435 -6.626 -18.581 1.00 74.50 165 GLN A N 1
ATOM 1272 C CA . GLN A 1 165 ? -6.107 -6.421 -19.135 1.00 74.50 165 GLN A CA 1
ATOM 1273 C C . GLN A 1 165 ? -6.048 -7.058 -20.521 1.00 74.50 165 GLN A C 1
ATOM 1275 O O . GLN A 1 165 ? -6.558 -8.161 -20.733 1.00 74.50 165 GLN A O 1
ATOM 1280 N N . ARG A 1 166 ? -5.377 -6.400 -21.472 1.00 65.75 166 ARG A N 1
ATOM 1281 C CA . ARG A 1 166 ? -4.943 -7.092 -22.685 1.00 65.75 166 ARG A CA 1
ATOM 1282 C C . ARG A 1 166 ? -3.867 -8.095 -22.285 1.00 65.75 166 ARG A C 1
ATOM 1284 O O . ARG A 1 166 ? -2.681 -7.782 -22.293 1.00 65.75 166 ARG A O 1
ATOM 1291 N N . ILE A 1 167 ? -4.278 -9.314 -21.954 1.00 56.41 167 ILE A N 1
ATOM 1292 C CA . ILE A 1 167 ? -3.370 -10.452 -22.001 1.00 56.41 167 ILE A CA 1
ATOM 1293 C C . ILE A 1 167 ? -3.055 -10.624 -23.483 1.00 56.41 167 ILE A C 1
ATOM 1295 O O . ILE A 1 167 ? -3.906 -11.042 -24.268 1.00 56.41 167 ILE A O 1
ATOM 1299 N N . CYS A 1 168 ? -1.850 -10.242 -23.899 1.00 45.19 168 CYS A N 1
ATOM 1300 C CA . CYS A 1 168 ? -1.368 -10.619 -25.215 1.00 45.19 168 CYS A CA 1
ATOM 1301 C C . CYS A 1 168 ? -1.286 -12.153 -25.229 1.00 45.19 168 CYS A C 1
ATOM 1303 O O . CYS A 1 168 ? -0.364 -12.741 -24.666 1.00 45.19 168 CYS A O 1
ATOM 1305 N N . VAL A 1 169 ? -2.287 -12.806 -25.824 1.00 48.09 169 VAL A N 1
ATOM 1306 C CA . VAL A 1 169 ? -2.438 -14.274 -25.852 1.00 48.09 169 VAL A CA 1
ATOM 1307 C C . VAL A 1 169 ? -1.224 -14.951 -26.514 1.00 48.09 169 VAL A C 1
ATOM 1309 O O . VAL A 1 169 ? -0.899 -16.097 -26.216 1.00 48.09 169 VAL A O 1
ATOM 1312 N N . LEU A 1 170 ? -0.467 -14.204 -27.327 1.00 46.56 170 LEU A N 1
ATOM 1313 C CA . LEU A 1 170 ? 0.809 -14.636 -27.903 1.00 46.56 170 LEU A CA 1
ATOM 1314 C C . LEU A 1 170 ? 1.919 -14.861 -26.859 1.00 46.56 170 LEU A C 1
ATOM 1316 O O . LEU A 1 170 ? 2.754 -15.741 -27.061 1.00 46.56 170 LEU A O 1
ATOM 1320 N N . CYS A 1 171 ? 1.925 -14.143 -25.728 1.00 42.97 171 CYS A N 1
ATOM 1321 C CA . CYS A 1 171 ? 2.900 -14.385 -24.656 1.00 42.97 171 CYS A CA 1
ATOM 1322 C C . CYS A 1 171 ? 2.564 -15.637 -23.835 1.00 42.97 171 CYS A C 1
ATOM 1324 O O . CYS A 1 171 ? 3.474 -16.311 -23.360 1.00 42.97 171 CYS A O 1
ATOM 1326 N N . HIS A 1 172 ? 1.284 -16.007 -23.724 1.00 37.84 172 HIS A N 1
ATOM 1327 C CA . HIS A 1 172 ? 0.876 -17.214 -22.997 1.00 37.84 172 HIS A CA 1
ATOM 1328 C C . HIS A 1 172 ? 1.265 -18.507 -23.744 1.00 37.84 172 HIS A C 1
ATOM 1330 O O . HIS A 1 172 ? 1.520 -19.537 -23.122 1.00 37.84 172 HIS A O 1
ATOM 1336 N N . TYR A 1 173 ? 1.401 -18.450 -25.076 1.00 37.09 173 TYR A N 1
ATOM 1337 C CA . TYR A 1 173 ? 1.752 -19.621 -25.889 1.00 37.09 173 TYR A CA 1
ATOM 1338 C C . TYR A 1 173 ? 3.251 -19.986 -25.862 1.00 37.09 173 TYR A C 1
ATOM 1340 O O . TYR A 1 173 ? 3.619 -21.107 -26.217 1.00 37.09 173 TYR A O 1
ATOM 1348 N N . LYS A 1 174 ? 4.147 -19.079 -25.437 1.00 35.62 174 LYS A N 1
ATOM 1349 C CA . LYS A 1 174 ? 5.588 -19.393 -25.330 1.00 35.62 174 LYS A CA 1
ATOM 1350 C C . LYS A 1 174 ? 5.945 -20.151 -24.051 1.00 35.62 174 LYS A C 1
ATOM 1352 O O . LYS A 1 174 ? 6.860 -20.968 -24.089 1.00 35.62 174 LYS A O 1
ATOM 1357 N N . THR A 1 175 ? 5.203 -19.966 -22.961 1.00 38.97 175 THR A N 1
ATOM 1358 C CA . THR A 1 175 ? 5.500 -20.637 -21.682 1.00 38.97 175 THR A CA 1
ATOM 1359 C C . THR A 1 175 ? 5.075 -22.110 -21.673 1.00 38.97 175 THR A C 1
ATOM 1361 O O . THR A 1 175 ? 5.692 -22.920 -20.993 1.00 38.97 175 THR A O 1
ATOM 1364 N N . GLN A 1 176 ? 4.089 -22.504 -22.488 1.00 40.00 176 GLN A N 1
ATOM 1365 C CA . GLN A 1 176 ? 3.681 -23.913 -22.611 1.00 40.00 176 GLN A CA 1
ATOM 1366 C C . GLN A 1 176 ? 4.584 -24.746 -23.536 1.00 40.00 176 GLN A C 1
ATOM 1368 O O . GLN A 1 176 ? 4.543 -25.973 -23.488 1.00 40.00 176 GLN A O 1
ATOM 1373 N N . ARG A 1 177 ? 5.442 -24.116 -24.354 1.00 34.94 177 ARG A N 1
ATOM 1374 C CA . ARG A 1 177 ? 6.320 -24.831 -25.298 1.00 34.94 177 ARG A CA 1
ATOM 1375 C C . ARG A 1 177 ? 7.696 -25.213 -24.740 1.00 34.94 177 ARG A C 1
ATOM 1377 O O . ARG A 1 177 ? 8.478 -25.816 -25.464 1.00 34.94 177 ARG A O 1
ATOM 1384 N N . LEU A 1 178 ? 7.985 -24.900 -23.474 1.00 40.19 178 LEU A N 1
ATOM 1385 C CA . LEU A 1 178 ? 9.243 -25.277 -22.810 1.00 40.19 178 LEU A CA 1
ATOM 1386 C C . LEU A 1 178 ? 9.153 -26.589 -22.004 1.00 40.19 178 LEU A C 1
ATOM 1388 O O . LEU A 1 178 ? 10.160 -27.029 -21.462 1.00 40.19 178 LEU A O 1
ATOM 1392 N N . HIS A 1 179 ? 7.990 -27.255 -21.969 1.00 40.50 179 HIS A N 1
ATOM 1393 C CA . HIS A 1 179 ? 7.816 -28.553 -21.294 1.00 40.50 179 HIS A CA 1
ATOM 1394 C C . HIS A 1 179 ? 7.853 -29.784 -22.216 1.00 40.50 179 HIS A C 1
ATOM 1396 O O . HIS A 1 179 ? 7.681 -30.903 -21.736 1.00 40.50 179 HIS A O 1
ATOM 1402 N N . HIS A 1 180 ? 8.145 -29.624 -23.510 1.00 34.88 180 HIS A N 1
ATOM 1403 C CA . HIS A 1 180 ? 8.412 -30.765 -24.387 1.00 34.88 180 HIS A CA 1
ATOM 1404 C C . HIS A 1 180 ? 9.896 -30.838 -24.751 1.00 34.88 180 HIS A C 1
ATOM 1406 O O . HIS A 1 180 ? 10.408 -30.066 -25.557 1.00 34.88 180 HIS A O 1
ATOM 1412 N N . SER A 1 181 ? 10.564 -31.794 -24.102 1.00 38.41 181 SER A N 1
ATOM 1413 C CA . SER A 1 181 ? 11.920 -32.262 -24.388 1.00 38.41 181 SER A CA 1
ATOM 1414 C C . SER A 1 181 ? 12.114 -32.564 -25.884 1.00 38.41 181 SER A C 1
ATOM 1416 O O . SER A 1 181 ? 11.311 -33.311 -26.452 1.00 38.41 181 SER A O 1
ATOM 1418 N N . PRO A 1 182 ? 13.178 -32.061 -26.536 1.00 38.50 182 PRO A N 1
ATOM 1419 C CA . PRO A 1 182 ? 13.547 -32.480 -27.877 1.00 38.50 182 PRO A CA 1
ATOM 1420 C C . PRO A 1 182 ? 14.382 -33.764 -27.789 1.00 38.50 182 PRO A C 1
ATOM 1422 O O . PRO A 1 182 ? 15.608 -33.738 -27.838 1.00 38.50 182 PRO A O 1
ATOM 1425 N N . SER A 1 183 ? 13.718 -34.912 -27.670 1.00 42.72 183 SER A N 1
ATOM 1426 C CA . SER A 1 183 ? 14.367 -36.219 -27.819 1.00 42.72 183 SER A CA 1
ATOM 1427 C C . SER A 1 183 ? 13.531 -37.135 -28.709 1.00 42.72 183 SER A C 1
ATOM 1429 O O . SER A 1 183 ? 12.942 -38.102 -28.238 1.00 42.72 183 SER A O 1
ATOM 1431 N N . ALA A 1 184 ? 13.461 -36.799 -29.996 1.00 32.28 184 ALA A N 1
ATOM 1432 C CA . ALA A 1 184 ? 13.125 -37.732 -31.071 1.00 32.28 184 ALA A CA 1
ATOM 1433 C C . ALA A 1 184 ? 13.479 -37.091 -32.421 1.00 32.28 184 ALA A C 1
ATOM 1435 O O . ALA A 1 184 ? 12.649 -36.463 -33.074 1.00 32.28 184 ALA A O 1
ATOM 1436 N N . TRP A 1 185 ? 14.737 -37.237 -32.840 1.00 36.72 185 TRP A N 1
ATOM 1437 C CA . TRP A 1 185 ? 15.075 -37.129 -34.256 1.00 36.72 185 TRP A CA 1
ATOM 1438 C C . TRP A 1 185 ? 14.522 -38.373 -34.954 1.00 36.72 185 TRP A C 1
ATOM 1440 O O . TRP A 1 185 ? 15.015 -39.478 -34.746 1.00 36.72 185 TRP A O 1
ATOM 1450 N N . GLY A 1 186 ? 13.478 -38.183 -35.755 1.00 30.42 186 GLY A N 1
ATOM 1451 C CA . GLY A 1 186 ? 12.914 -39.187 -36.646 1.00 30.42 186 GLY A CA 1
ATOM 1452 C C . GLY A 1 186 ? 12.566 -38.524 -37.971 1.00 30.42 186 GLY A C 1
ATOM 1453 O O . GLY A 1 186 ? 11.599 -37.776 -38.062 1.00 30.42 186 GLY A O 1
ATOM 1454 N N . LEU A 1 187 ? 13.410 -38.767 -38.972 1.00 39.31 187 LEU A N 1
ATOM 1455 C CA . LEU A 1 187 ? 13.243 -38.394 -40.376 1.00 39.31 187 LEU A CA 1
ATOM 1456 C C . LEU A 1 187 ? 11.854 -38.775 -40.906 1.00 39.31 187 LEU A C 1
ATOM 1458 O O . LEU A 1 187 ? 11.604 -39.961 -41.083 1.00 39.31 187 LEU A O 1
ATOM 1462 N N . ILE A 1 188 ? 11.018 -37.795 -41.269 1.00 35.34 188 ILE A N 1
ATOM 1463 C CA . ILE A 1 188 ? 10.044 -37.938 -42.364 1.00 35.34 188 ILE A CA 1
ATOM 1464 C C . ILE A 1 188 ? 9.966 -36.604 -43.114 1.00 35.34 188 ILE A C 1
ATOM 1466 O O . ILE A 1 188 ? 9.509 -35.591 -42.588 1.00 35.34 188 ILE A O 1
ATOM 1470 N N . ALA A 1 189 ? 10.433 -36.620 -44.362 1.00 38.88 189 ALA A N 1
ATOM 1471 C CA . ALA A 1 189 ? 10.189 -35.571 -45.336 1.00 38.88 189 ALA A CA 1
ATOM 1472 C C . ALA A 1 189 ? 8.700 -35.582 -45.719 1.00 38.88 189 ALA A C 1
ATOM 1474 O O . ALA A 1 189 ? 8.189 -36.580 -46.222 1.00 38.88 189 ALA A O 1
ATOM 1475 N N . GLY A 1 190 ? 8.010 -34.470 -45.477 1.00 33.19 190 GLY A N 1
ATOM 1476 C CA . GLY A 1 190 ? 6.620 -34.259 -45.866 1.00 33.19 190 GLY A CA 1
ATOM 1477 C C . GLY A 1 190 ? 6.333 -32.765 -45.925 1.00 33.19 190 GLY A C 1
ATOM 1478 O O . GLY A 1 190 ? 6.452 -32.060 -44.928 1.00 33.19 190 GLY A O 1
ATOM 1479 N N . SER A 1 191 ? 6.022 -32.282 -47.122 1.00 38.84 191 SER A N 1
ATOM 1480 C CA . SER A 1 191 ? 5.702 -30.896 -47.468 1.00 38.84 191 SER A CA 1
ATOM 1481 C C . SER A 1 191 ? 4.663 -30.262 -46.533 1.00 38.84 191 SER A C 1
ATOM 1483 O O . SER A 1 191 ? 3.529 -30.736 -46.454 1.00 38.84 191 SER A O 1
ATOM 1485 N N . ALA A 1 192 ? 5.029 -29.159 -45.877 1.00 35.53 192 ALA A N 1
ATOM 1486 C CA . ALA A 1 192 ? 4.102 -28.327 -45.115 1.00 35.53 192 ALA A CA 1
ATOM 1487 C C . ALA A 1 192 ? 3.229 -27.474 -46.062 1.00 35.53 192 ALA A C 1
ATOM 1489 O O . ALA A 1 192 ? 3.771 -26.860 -46.986 1.00 35.53 192 ALA A O 1
ATOM 1490 N N . PRO A 1 193 ? 1.902 -27.385 -45.852 1.00 36.94 193 PRO A N 1
ATOM 1491 C CA . PRO A 1 193 ? 1.062 -26.450 -46.586 1.00 36.94 193 PRO A CA 1
ATOM 1492 C C . PRO A 1 193 ? 1.289 -25.021 -46.074 1.00 36.94 193 PRO A C 1
ATOM 1494 O O . PRO A 1 193 ? 1.402 -24.779 -44.871 1.00 36.94 193 PRO A O 1
ATOM 1497 N N . ALA A 1 194 ? 1.350 -24.066 -47.003 1.00 35.78 194 ALA A N 1
ATOM 1498 C CA . ALA A 1 194 ? 1.465 -22.645 -46.708 1.00 35.78 194 ALA A CA 1
ATOM 1499 C C . ALA A 1 194 ? 0.230 -22.157 -45.928 1.00 35.78 194 ALA A C 1
ATOM 1501 O O . ALA A 1 194 ? -0.869 -22.067 -46.473 1.00 35.78 194 ALA A O 1
ATOM 1502 N N . LEU A 1 195 ? 0.416 -21.828 -44.649 1.00 36.03 195 LEU A N 1
ATOM 1503 C CA . LEU A 1 195 ? -0.569 -21.097 -43.855 1.00 36.03 195 LEU A CA 1
ATOM 1504 C C . LEU A 1 195 ? -0.585 -19.638 -44.325 1.00 36.03 195 LEU A C 1
ATOM 1506 O O . LEU A 1 195 ? 0.331 -18.866 -44.049 1.00 36.03 195 LEU A O 1
ATOM 1510 N N . GLN A 1 196 ? -1.634 -19.270 -45.058 1.00 39.34 196 GLN A N 1
ATOM 1511 C CA . GLN A 1 196 ? -1.958 -17.881 -45.360 1.00 39.34 196 GLN A CA 1
ATOM 1512 C C . GLN A 1 196 ? -2.289 -17.145 -44.054 1.00 39.34 196 GLN A C 1
ATOM 1514 O O . GLN A 1 196 ? -3.223 -17.504 -43.338 1.00 39.34 196 GLN A O 1
ATOM 1519 N N . HIS A 1 197 ? -1.515 -16.107 -43.743 1.00 36.78 197 HIS A N 1
ATOM 1520 C CA . HIS A 1 197 ? -1.841 -15.158 -42.684 1.00 36.78 197 HIS A CA 1
ATOM 1521 C C . HIS A 1 197 ? -3.020 -14.274 -43.129 1.00 36.78 197 HIS A C 1
ATOM 1523 O O . HIS A 1 197 ? -2.939 -13.686 -44.209 1.00 36.78 197 HIS A O 1
ATOM 1529 N N . PRO A 1 198 ? -4.082 -14.097 -42.323 1.00 36.62 198 PRO A N 1
ATOM 1530 C CA . PRO A 1 198 ? -5.030 -13.019 -42.563 1.00 36.62 198 PRO A CA 1
ATOM 1531 C C . PRO A 1 198 ? -4.348 -11.678 -42.258 1.00 36.62 198 PRO A C 1
ATOM 1533 O O . PRO A 1 198 ? -3.783 -11.476 -41.181 1.00 36.62 198 PRO A O 1
ATOM 1536 N N . ALA A 1 199 ? -4.376 -10.776 -43.239 1.00 33.31 199 ALA A N 1
ATOM 1537 C CA . ALA A 1 199 ? -3.854 -9.423 -43.126 1.00 33.31 199 ALA A CA 1
ATOM 1538 C C . ALA A 1 199 ? -4.582 -8.663 -42.006 1.00 33.31 199 ALA A C 1
ATOM 1540 O O . ALA A 1 199 ? -5.804 -8.534 -42.009 1.00 33.31 199 ALA A O 1
ATOM 1541 N N . CYS A 1 200 ? -3.816 -8.150 -41.046 1.00 29.78 200 CYS A N 1
ATOM 1542 C CA . CYS A 1 200 ? -4.313 -7.245 -40.022 1.00 29.78 200 CYS A CA 1
ATOM 1543 C C . CYS A 1 200 ? -4.409 -5.841 -40.643 1.00 29.78 200 CYS A C 1
ATOM 1545 O O . CYS A 1 200 ? -3.423 -5.107 -40.689 1.00 29.78 200 CYS A O 1
ATOM 1547 N N . THR A 1 201 ? -5.571 -5.481 -41.191 1.00 36.66 201 THR A N 1
ATOM 1548 C CA . THR A 1 201 ? -5.867 -4.107 -41.621 1.00 36.66 201 THR A CA 1
ATOM 1549 C C . THR A 1 201 ? -6.033 -3.217 -40.394 1.00 36.66 201 THR A C 1
ATOM 1551 O O . THR A 1 201 ? -7.045 -3.277 -39.697 1.00 36.66 201 THR A O 1
ATOM 1554 N N . ALA A 1 202 ? -5.030 -2.381 -40.134 1.00 34.34 202 ALA A N 1
ATOM 1555 C CA . ALA A 1 202 ? -5.145 -1.249 -39.231 1.00 34.34 202 ALA A CA 1
ATOM 1556 C C . ALA A 1 202 ? -5.983 -0.157 -39.915 1.00 34.34 202 ALA A C 1
ATOM 1558 O O . ALA A 1 202 ? -5.511 0.501 -40.839 1.00 34.34 202 ALA A O 1
ATOM 1559 N N . HIS A 1 203 ? -7.226 0.035 -39.470 1.00 30.98 203 HIS A N 1
ATOM 1560 C CA . HIS A 1 203 ? -7.963 1.264 -39.749 1.00 30.98 203 HIS A CA 1
ATOM 1561 C C . HIS A 1 203 ? -7.639 2.278 -38.653 1.00 30.98 203 HIS A C 1
ATOM 1563 O O . HIS A 1 203 ? -8.038 2.113 -37.502 1.00 30.98 203 HIS A O 1
ATOM 1569 N N . ALA A 1 204 ? -6.881 3.304 -39.032 1.00 35.09 204 ALA A N 1
ATOM 1570 C CA . ALA A 1 204 ? -6.789 4.555 -38.300 1.00 35.09 204 ALA A CA 1
ATOM 1571 C C . ALA A 1 204 ? -7.924 5.478 -38.766 1.00 35.09 204 ALA A C 1
ATOM 1573 O O . ALA A 1 204 ? -8.080 5.696 -39.970 1.00 35.09 204 ALA A O 1
ATOM 1574 N N . GLN A 1 205 ? -8.683 6.008 -37.811 1.00 41.66 205 GLN A N 1
ATOM 1575 C CA . GLN A 1 205 ? -9.382 7.289 -37.892 1.00 41.66 205 GLN A CA 1
ATOM 1576 C C . GLN A 1 205 ? -9.195 7.995 -36.554 1.00 41.66 205 GLN A C 1
ATOM 1578 O O . GLN A 1 205 ? -9.284 7.294 -35.519 1.00 41.66 205 GLN A O 1
#

pLDDT: mean 73.09, std 24.05, range [29.78, 97.81]

Sequence (205 aa):
MTHHNNRTVKMLHELSTLEGATSVLSRYTDPQDGFTLAVPPGWVFGEGELPGNSSFSGASGARRTLVWIPEGANPRDVNVTLVITNVSVVAKLVDATELSGRYFVEYTVQKLPEPQRHLYSLLALGYNGMYNRLYTITAQTLEGDRPQYEAALLSMVKSLSVPPQRICVLCHYKTQRLHHSPSAWGLIAGSAPALQHPACTAHAQ

Organism: NCBI:txid3068

Radius of gyration: 25.37 Å; chains: 1; bounding box: 50×65×69 Å